Protein AF-G8RZZ6-F1 (afdb_monomer_lite)

Structure (mmCIF, N/CA/C/O backbone):
data_AF-G8RZZ6-F1
#
_entry.id   AF-G8RZZ6-F1
#
loop_
_atom_site.group_PDB
_atom_site.id
_atom_site.type_symbol
_atom_site.label_atom_id
_atom_site.label_alt_id
_atom_site.label_comp_id
_atom_site.label_asym_id
_atom_site.label_entity_id
_atom_site.label_seq_id
_atom_site.pdbx_PDB_ins_code
_atom_site.Cartn_x
_atom_site.Cartn_y
_atom_site.Cartn_z
_atom_site.occupancy
_atom_site.B_iso_or_equiv
_atom_site.auth_seq_id
_atom_site.auth_comp_id
_atom_site.auth_asym_id
_atom_site.auth_atom_id
_atom_site.pdbx_PDB_model_num
ATOM 1 N N . MET A 1 1 ? 20.476 9.434 -26.754 1.00 54.94 1 MET A N 1
ATOM 2 C CA . MET A 1 1 ? 21.144 9.966 -25.538 1.00 54.94 1 MET A CA 1
ATOM 3 C C . MET A 1 1 ? 21.860 8.800 -24.842 1.00 54.94 1 MET A C 1
ATOM 5 O O . MET A 1 1 ? 21.644 7.676 -25.270 1.00 54.94 1 MET A O 1
ATOM 9 N N . ARG A 1 2 ? 22.768 8.988 -23.867 1.00 71.12 2 ARG A N 1
ATOM 10 C CA . ARG A 1 2 ? 23.365 7.831 -23.152 1.00 71.12 2 ARG A CA 1
ATOM 11 C C . ARG A 1 2 ? 22.464 7.442 -21.982 1.00 71.12 2 ARG A C 1
ATOM 13 O O . ARG A 1 2 ? 22.106 8.324 -21.211 1.00 71.12 2 ARG A O 1
ATOM 20 N N . ALA A 1 3 ? 22.149 6.153 -21.851 1.00 84.19 3 ALA A N 1
ATOM 21 C CA . ALA A 1 3 ? 21.475 5.621 -20.673 1.00 84.19 3 ALA A CA 1
ATOM 22 C C . ALA A 1 3 ? 22.283 5.950 -19.410 1.00 84.19 3 ALA A C 1
ATOM 24 O O . ALA A 1 3 ? 23.507 5.773 -19.389 1.00 84.19 3 ALA A O 1
ATOM 25 N N . GLN A 1 4 ? 21.607 6.449 -18.379 1.00 89.81 4 GLN A N 1
ATOM 26 C CA . GLN A 1 4 ? 22.220 6.714 -17.086 1.00 89.81 4 GLN A CA 1
ATOM 27 C C . GLN A 1 4 ? 21.883 5.560 -16.145 1.00 89.81 4 GLN A C 1
ATOM 29 O O . GLN A 1 4 ? 20.716 5.330 -15.843 1.00 89.81 4 GLN A O 1
ATOM 34 N N . SER A 1 5 ? 22.910 4.838 -15.697 1.00 91.75 5 SER A N 1
ATOM 35 C CA . SER A 1 5 ? 22.753 3.816 -14.661 1.00 91.75 5 SER A CA 1
ATOM 36 C C . SER A 1 5 ? 22.675 4.487 -13.288 1.00 91.75 5 SER A C 1
ATOM 38 O O . SER A 1 5 ? 23.480 5.368 -12.964 1.00 91.75 5 SER A O 1
ATOM 40 N N . GLU A 1 6 ? 21.684 4.092 -12.497 1.00 93.94 6 GLU A N 1
ATOM 41 C CA . GLU A 1 6 ? 21.455 4.535 -11.128 1.00 93.94 6 GLU A CA 1
ATOM 42 C C . GLU A 1 6 ? 21.154 3.327 -10.233 1.00 93.94 6 GLU A C 1
ATOM 44 O O . GLU A 1 6 ? 20.473 2.387 -10.633 1.00 93.94 6 GLU A O 1
ATOM 49 N N . VAL A 1 7 ? 21.623 3.372 -8.982 1.00 91.00 7 VAL A N 1
ATOM 50 C CA . VAL A 1 7 ? 21.274 2.375 -7.966 1.00 91.00 7 VAL A CA 1
ATOM 51 C C . VAL A 1 7 ? 20.370 3.013 -6.912 1.00 91.00 7 VAL A C 1
ATOM 53 O O . VAL A 1 7 ? 20.839 3.776 -6.065 1.00 91.00 7 VAL A O 1
ATOM 56 N N . ARG A 1 8 ? 19.077 2.665 -6.910 1.00 89.50 8 ARG A N 1
ATOM 57 C CA . ARG A 1 8 ? 18.092 3.139 -5.916 1.00 89.50 8 ARG A CA 1
ATOM 58 C C . ARG A 1 8 ? 17.715 2.010 -4.964 1.00 89.50 8 ARG A C 1
ATOM 60 O O . ARG A 1 8 ? 17.124 1.016 -5.369 1.00 89.50 8 ARG A O 1
ATOM 67 N N . HIS A 1 9 ? 18.052 2.141 -3.679 1.00 86.62 9 HIS A N 1
ATOM 68 C CA . HIS A 1 9 ? 17.790 1.106 -2.661 1.00 86.62 9 HIS A CA 1
ATOM 69 C C . HIS A 1 9 ? 18.259 -0.303 -3.083 1.00 86.62 9 HIS A C 1
ATOM 71 O O . HIS A 1 9 ? 17.579 -1.301 -2.842 1.00 86.62 9 HIS A O 1
ATOM 77 N N . GLY A 1 10 ? 19.415 -0.377 -3.746 1.00 89.94 10 GLY A N 1
ATOM 78 C CA . GLY A 1 10 ? 20.004 -1.624 -4.234 1.00 89.94 10 GLY A CA 1
ATOM 79 C C . GLY A 1 10 ? 19.445 -2.146 -5.559 1.00 89.94 10 GLY A C 1
ATOM 80 O O . GLY A 1 10 ? 19.978 -3.134 -6.039 1.00 89.94 10 GLY A O 1
ATOM 81 N N . LEU A 1 11 ? 18.428 -1.505 -6.147 1.00 93.62 11 LEU A N 1
ATOM 82 C CA . LEU A 1 11 ? 17.939 -1.811 -7.495 1.00 93.62 11 LEU A CA 1
ATOM 83 C C . LEU A 1 11 ? 18.797 -1.097 -8.532 1.00 93.62 11 LEU A C 1
ATOM 85 O O . LEU A 1 11 ? 18.870 0.133 -8.492 1.00 93.62 11 LEU A O 1
ATOM 89 N N . SER A 1 12 ? 19.413 -1.860 -9.435 1.00 95.25 12 SER A N 1
ATOM 90 C CA . SER A 1 12 ? 20.153 -1.308 -10.572 1.00 95.25 12 SER A CA 1
ATOM 91 C C . SER A 1 12 ? 19.179 -0.958 -11.694 1.00 95.25 12 SER A C 1
ATOM 93 O O . SER A 1 12 ? 18.416 -1.817 -12.147 1.00 95.25 12 SER A O 1
ATOM 95 N N . MET A 1 13 ? 19.146 0.311 -12.086 1.00 96.25 13 MET A N 1
ATOM 96 C CA . MET A 1 13 ? 18.160 0.853 -13.012 1.00 96.25 13 MET A CA 1
ATOM 97 C C . MET A 1 13 ? 18.819 1.723 -14.079 1.00 96.25 13 MET A C 1
ATOM 99 O O . MET A 1 13 ? 19.633 2.590 -13.766 1.00 96.25 13 MET A O 1
ATOM 103 N N . LEU A 1 14 ? 18.396 1.558 -15.331 1.00 96.94 14 LEU A N 1
ATOM 104 C CA . LEU A 1 14 ? 18.711 2.482 -16.418 1.00 96.94 14 LEU A CA 1
ATOM 105 C C . LEU A 1 14 ? 17.585 3.498 -16.590 1.00 96.94 14 LEU A C 1
ATOM 107 O O . LEU A 1 14 ? 16.463 3.125 -16.932 1.00 96.94 14 LEU A O 1
ATOM 111 N N . LEU A 1 15 ? 17.902 4.779 -16.406 1.00 97.25 15 LEU A N 1
ATOM 112 C CA . LEU A 1 15 ? 17.021 5.886 -16.770 1.00 97.25 15 LEU A CA 1
ATOM 113 C C . LEU A 1 15 ? 17.309 6.318 -18.208 1.00 97.25 15 LEU A C 1
ATOM 115 O O . LEU A 1 15 ? 18.458 6.622 -18.561 1.00 97.25 15 LEU A O 1
ATOM 119 N N . VAL A 1 16 ? 16.269 6.321 -19.040 1.00 97.75 16 VAL A N 1
ATOM 120 C CA . VAL A 1 16 ? 16.367 6.598 -20.479 1.00 97.75 16 VAL A CA 1
ATOM 121 C C . VAL A 1 16 ? 15.222 7.481 -20.969 1.00 97.75 16 VAL A C 1
ATOM 123 O O . VAL A 1 16 ? 14.171 7.571 -20.337 1.00 97.75 16 VAL A O 1
ATOM 126 N N . ASP A 1 17 ? 15.439 8.145 -22.105 1.00 97.75 17 ASP A N 1
ATOM 127 C CA . ASP A 1 17 ? 14.371 8.833 -22.832 1.00 97.75 17 ASP A CA 1
ATOM 128 C C . ASP A 1 17 ? 13.512 7.841 -23.642 1.00 97.75 17 ASP A C 1
ATOM 130 O O . ASP A 1 17 ? 13.834 6.655 -23.760 1.00 97.75 17 ASP A O 1
ATOM 134 N N . VAL A 1 18 ? 12.397 8.336 -24.185 1.00 97.69 18 VAL A N 1
ATOM 135 C CA . VAL A 1 18 ? 11.437 7.545 -24.972 1.00 97.69 18 VAL A CA 1
ATOM 136 C C . VAL A 1 18 ? 12.092 6.908 -26.200 1.00 97.69 18 VAL A C 1
ATOM 138 O O . VAL A 1 18 ? 11.906 5.716 -26.434 1.00 97.69 18 VAL A O 1
ATOM 141 N N . ASP A 1 19 ? 12.871 7.676 -26.963 1.00 97.75 19 ASP A N 1
ATOM 142 C CA . ASP A 1 19 ? 13.485 7.194 -28.205 1.00 97.75 19 ASP A CA 1
ATOM 143 C C . ASP A 1 19 ? 14.472 6.057 -27.911 1.00 97.75 19 ASP A C 1
ATOM 145 O O . ASP A 1 19 ? 14.395 4.978 -28.495 1.00 97.75 19 ASP A O 1
ATOM 149 N N . THR A 1 20 ? 15.340 6.247 -26.914 1.00 97.56 20 THR A N 1
ATOM 150 C CA . THR A 1 20 ? 16.293 5.230 -26.457 1.00 97.56 20 THR A CA 1
ATOM 151 C C . THR A 1 20 ? 15.563 3.987 -25.946 1.00 97.56 20 THR A C 1
ATOM 153 O O . THR A 1 20 ? 15.996 2.876 -26.249 1.00 97.56 20 THR A O 1
ATOM 156 N N . ALA A 1 21 ? 14.459 4.144 -25.203 1.00 97.69 21 ALA A N 1
ATOM 157 C CA . ALA A 1 21 ? 13.636 3.029 -24.725 1.00 97.69 21 ALA A CA 1
ATOM 158 C C . ALA A 1 21 ? 13.110 2.143 -25.861 1.00 97.69 21 ALA A C 1
ATOM 160 O O . ALA A 1 21 ? 13.097 0.920 -25.719 1.00 97.69 21 ALA A O 1
ATOM 161 N N . ILE A 1 22 ? 12.696 2.760 -26.969 1.00 97.81 22 ILE A N 1
ATOM 162 C CA . ILE A 1 22 ? 12.078 2.086 -28.117 1.00 97.81 22 ILE A CA 1
ATOM 163 C C . ILE A 1 22 ? 13.129 1.479 -29.055 1.00 97.81 22 ILE A C 1
ATOM 165 O O . ILE A 1 22 ? 12.929 0.383 -29.572 1.00 97.81 22 ILE A O 1
ATOM 169 N N . GLU A 1 23 ? 14.233 2.184 -29.303 1.00 97.00 23 GLU A N 1
ATOM 170 C CA . GLU A 1 23 ? 15.226 1.796 -30.316 1.00 97.00 23 GLU A CA 1
ATOM 171 C C . GLU A 1 23 ? 16.269 0.786 -29.813 1.00 97.00 23 GLU A C 1
ATOM 173 O O . GLU A 1 23 ? 16.949 0.144 -30.617 1.00 97.00 23 GLU A O 1
ATOM 178 N N . THR A 1 24 ? 16.430 0.651 -28.495 1.00 97.12 24 THR A N 1
ATOM 179 C CA . THR A 1 24 ? 17.485 -0.183 -27.905 1.00 97.12 24 THR A CA 1
ATOM 180 C C . THR A 1 24 ? 17.048 -1.639 -27.753 1.00 97.12 24 THR A C 1
ATOM 182 O O . THR A 1 24 ? 15.991 -1.933 -27.201 1.00 97.12 24 THR A O 1
ATOM 185 N N . ASP A 1 25 ? 17.916 -2.567 -28.163 1.00 95.56 25 ASP A N 1
ATOM 186 C CA . ASP A 1 25 ? 17.791 -3.982 -27.805 1.00 95.56 25 ASP A CA 1
ATOM 187 C C . ASP A 1 25 ? 18.279 -4.213 -26.365 1.00 95.56 25 ASP A C 1
ATOM 189 O O . ASP A 1 25 ? 19.480 -4.198 -26.069 1.00 95.56 25 ASP A O 1
ATOM 193 N N . TRP A 1 26 ? 17.330 -4.432 -25.457 1.00 95.56 26 TRP A N 1
ATOM 194 C CA . TRP A 1 26 ? 17.595 -4.585 -24.029 1.00 95.56 26 TRP A CA 1
ATOM 195 C C . TRP A 1 26 ? 18.159 -5.959 -23.634 1.00 95.56 26 TRP A C 1
ATOM 197 O O . TRP A 1 26 ? 18.663 -6.105 -22.518 1.00 95.56 26 TRP A O 1
ATOM 207 N N . HIS A 1 27 ? 18.180 -6.951 -24.534 1.00 92.06 27 HIS A N 1
ATOM 208 C CA . HIS A 1 27 ? 18.680 -8.300 -24.227 1.00 92.06 27 HIS A CA 1
ATOM 209 C C . HIS A 1 27 ? 20.161 -8.340 -23.820 1.00 92.06 27 HIS A C 1
ATOM 211 O O . HIS A 1 27 ? 20.593 -9.274 -23.134 1.00 92.06 27 HIS A O 1
ATOM 217 N N . GLY A 1 28 ? 20.949 -7.344 -24.243 1.00 91.81 28 GLY A N 1
ATOM 218 C CA . GLY A 1 28 ? 22.359 -7.191 -23.869 1.00 91.81 28 GLY A CA 1
ATOM 219 C C . GLY A 1 28 ? 22.585 -6.700 -22.434 1.00 91.81 28 GLY A C 1
ATOM 220 O O . GLY A 1 28 ? 23.702 -6.799 -21.932 1.00 91.81 28 GLY A O 1
ATOM 221 N N . TYR A 1 29 ? 21.542 -6.195 -21.771 1.00 93.19 29 TYR A N 1
ATOM 222 C CA . TYR A 1 29 ? 21.599 -5.661 -20.406 1.00 93.19 29 TYR A CA 1
ATOM 223 C C . TYR A 1 29 ? 21.064 -6.646 -19.355 1.00 93.19 29 TYR A C 1
ATOM 225 O O . TYR A 1 29 ? 21.242 -6.429 -18.154 1.00 93.19 29 TYR A O 1
ATOM 233 N N . GLU A 1 30 ? 20.452 -7.754 -19.786 1.00 90.12 30 GLU A N 1
ATOM 234 C CA . GLU A 1 30 ? 19.991 -8.825 -18.900 1.00 90.12 30 GLU A CA 1
ATOM 235 C C . GLU A 1 30 ? 21.143 -9.382 -18.050 1.00 90.12 30 GLU A C 1
ATOM 237 O O . GLU A 1 30 ? 22.185 -9.795 -18.563 1.00 90.12 30 GLU A O 1
ATOM 242 N N . GLY A 1 31 ? 20.945 -9.419 -16.730 1.00 86.88 31 GLY A N 1
ATOM 243 C CA . GLY A 1 31 ? 21.956 -9.861 -15.763 1.00 86.88 31 GLY A CA 1
ATOM 244 C C . GLY A 1 31 ? 22.956 -8.779 -15.338 1.00 86.88 31 GLY A C 1
ATOM 245 O O . GLY A 1 31 ? 23.760 -9.037 -14.440 1.00 86.88 31 GLY A O 1
ATOM 246 N N . HIS A 1 32 ? 22.891 -7.586 -15.935 1.00 90.44 32 HIS A N 1
ATOM 247 C CA . HIS A 1 32 ? 23.650 -6.405 -15.515 1.00 90.44 32 HIS A CA 1
ATOM 248 C C . HIS A 1 32 ? 22.766 -5.373 -14.821 1.00 90.44 32 HIS A C 1
ATOM 250 O O . HIS A 1 32 ? 23.174 -4.799 -13.816 1.00 90.44 32 HIS A O 1
ATOM 256 N N . GLU A 1 33 ? 21.562 -5.172 -15.347 1.00 94.38 33 GLU A N 1
ATOM 257 C CA . GLU A 1 33 ? 20.583 -4.216 -14.844 1.00 94.38 33 GLU A CA 1
ATOM 258 C C . GLU A 1 33 ? 19.295 -4.962 -14.477 1.00 94.38 33 GLU A C 1
ATOM 260 O O . GLU A 1 33 ? 18.958 -5.978 -15.091 1.00 94.38 33 GLU A O 1
ATOM 265 N N . ASP A 1 34 ? 18.574 -4.484 -13.462 1.00 95.31 34 ASP A N 1
ATOM 266 C CA . ASP A 1 34 ? 17.306 -5.092 -13.047 1.00 95.31 34 ASP A CA 1
ATOM 267 C C . ASP A 1 34 ? 16.114 -4.461 -13.779 1.00 95.31 34 ASP A C 1
ATOM 269 O O . ASP A 1 34 ? 15.117 -5.138 -14.043 1.00 95.31 34 ASP A O 1
ATOM 273 N N . LEU A 1 35 ? 16.206 -3.166 -14.102 1.00 97.19 35 LEU A N 1
ATOM 274 C CA . LEU A 1 35 ? 15.095 -2.375 -14.623 1.00 97.19 35 LEU A CA 1
ATOM 275 C C . LEU A 1 35 ? 15.562 -1.325 -15.641 1.00 97.19 35 LEU A C 1
ATOM 277 O O . LEU A 1 35 ? 16.563 -0.646 -15.430 1.00 97.19 35 LEU A O 1
ATOM 281 N N . VAL A 1 36 ? 14.781 -1.114 -16.694 1.00 98.00 36 VAL A N 1
ATOM 282 C CA . VAL A 1 36 ? 14.832 0.095 -17.531 1.00 98.00 36 VAL A CA 1
ATOM 283 C C . VAL A 1 36 ? 13.602 0.930 -17.220 1.00 98.00 36 VAL A C 1
ATOM 285 O O . VAL A 1 36 ? 12.503 0.380 -17.139 1.00 98.00 36 VAL A O 1
ATOM 288 N N . ARG A 1 37 ? 13.770 2.242 -17.054 1.00 98.12 37 ARG A N 1
ATOM 289 C CA . ARG A 1 37 ? 12.679 3.172 -16.764 1.00 98.12 37 ARG A CA 1
ATOM 290 C C . ARG A 1 37 ? 12.741 4.414 -17.647 1.00 98.12 37 ARG A C 1
ATOM 292 O O . ARG A 1 37 ? 13.781 5.059 -17.762 1.00 98.12 37 ARG A O 1
ATOM 299 N N . VAL A 1 38 ? 11.578 4.784 -18.175 1.00 98.00 38 VAL A N 1
ATOM 300 C CA . VAL A 1 38 ? 11.291 6.125 -18.699 1.00 98.00 38 VAL A CA 1
ATOM 301 C C . VAL A 1 38 ? 10.447 6.863 -17.663 1.00 98.00 38 VAL A C 1
ATOM 303 O O . VAL A 1 38 ? 9.372 6.382 -17.295 1.00 98.00 38 VAL A O 1
ATOM 306 N N . GLU A 1 39 ? 10.937 7.996 -17.165 1.00 97.19 39 GLU A N 1
ATOM 307 C CA . GLU A 1 39 ? 10.209 8.859 -16.223 1.00 97.19 39 GLU A CA 1
ATOM 308 C C . GLU A 1 39 ? 9.268 9.804 -16.988 1.00 97.19 39 GLU A C 1
ATOM 310 O O . GLU A 1 39 ? 9.649 10.361 -18.017 1.00 97.19 39 GLU A O 1
ATOM 315 N N . ASP A 1 40 ? 8.031 9.936 -16.501 1.00 96.00 40 ASP A N 1
ATOM 316 C CA . ASP A 1 40 ? 6.964 10.791 -17.038 1.00 96.00 40 ASP A CA 1
ATOM 317 C C . ASP A 1 40 ? 6.829 10.768 -18.580 1.00 96.00 40 ASP A C 1
ATOM 319 O O . ASP A 1 40 ? 6.804 11.826 -19.222 1.00 96.00 40 ASP A O 1
ATOM 323 N N . PRO A 1 41 ? 6.731 9.577 -19.218 1.00 96.25 41 PRO A N 1
ATOM 324 C CA . PRO A 1 41 ? 6.586 9.496 -20.663 1.00 96.25 41 PRO A CA 1
ATOM 325 C C . PRO A 1 41 ? 5.260 10.132 -21.102 1.00 96.25 41 PRO A C 1
ATOM 327 O O . PRO A 1 41 ? 4.217 9.861 -20.490 1.00 96.25 41 PRO A O 1
ATOM 330 N N . PRO A 1 42 ? 5.256 10.916 -22.194 1.00 94.50 42 PRO A N 1
ATOM 331 C CA . PRO A 1 42 ? 4.031 11.510 -22.701 1.00 94.50 42 PRO A CA 1
ATOM 332 C C . PRO A 1 42 ? 3.063 10.414 -23.176 1.00 94.50 42 PRO A C 1
ATOM 334 O O . PRO A 1 42 ? 3.485 9.351 -23.639 1.00 94.50 42 PRO A O 1
ATOM 337 N N . VAL A 1 43 ? 1.755 10.656 -23.046 1.00 91.75 43 VAL A N 1
ATOM 338 C CA . VAL A 1 43 ? 0.709 9.637 -23.278 1.00 91.75 43 VAL A CA 1
ATOM 339 C C . VAL A 1 43 ? 0.762 9.082 -24.703 1.00 91.75 43 VAL A C 1
ATOM 341 O O . VAL A 1 43 ? 0.560 7.887 -24.909 1.00 91.75 43 VAL A O 1
ATOM 344 N N . GLU A 1 44 ? 1.096 9.914 -25.689 1.00 93.19 44 GLU A N 1
ATOM 345 C CA . GLU A 1 44 ? 1.267 9.514 -27.088 1.00 93.19 44 GLU A CA 1
ATOM 346 C C . GLU A 1 44 ? 2.384 8.481 -27.311 1.00 93.19 44 GLU A C 1
ATOM 348 O O . GLU A 1 44 ? 2.344 7.750 -28.297 1.00 93.19 44 GLU A O 1
ATOM 353 N N . ALA A 1 45 ? 3.353 8.372 -26.396 1.00 95.50 45 ALA A N 1
ATOM 354 C CA . ALA A 1 45 ? 4.433 7.392 -26.479 1.00 95.50 45 ALA A CA 1
ATOM 355 C C . ALA A 1 45 ? 4.069 6.039 -25.851 1.00 95.50 45 ALA A C 1
ATOM 357 O O . ALA A 1 45 ? 4.786 5.060 -26.052 1.00 95.50 45 ALA A O 1
ATOM 358 N N . TRP A 1 46 ? 2.978 5.949 -25.084 1.00 94.62 46 TRP A N 1
ATOM 359 C CA . TRP A 1 46 ? 2.671 4.760 -24.284 1.00 94.62 46 TRP A CA 1
ATOM 360 C C . TRP A 1 46 ? 2.462 3.504 -25.129 1.00 94.62 46 TRP A C 1
ATOM 362 O O . TRP A 1 46 ? 2.924 2.431 -24.746 1.00 94.62 46 TRP A O 1
ATOM 372 N N . GLU A 1 47 ? 1.801 3.622 -26.281 1.00 94.31 47 GLU A N 1
ATOM 373 C CA . GLU A 1 47 ? 1.600 2.487 -27.188 1.00 94.31 47 GLU A CA 1
ATOM 374 C C . GLU A 1 47 ? 2.932 1.993 -27.772 1.00 94.31 47 GLU A C 1
ATOM 376 O O . GLU A 1 47 ? 3.187 0.789 -27.782 1.00 94.31 47 GLU A O 1
ATOM 381 N N . ALA A 1 48 ? 3.812 2.910 -28.184 1.00 95.75 48 ALA A N 1
ATOM 382 C CA . ALA A 1 48 ? 5.128 2.566 -28.718 1.00 95.75 48 ALA A CA 1
ATOM 383 C C . ALA A 1 48 ? 6.038 1.936 -27.649 1.00 95.75 48 ALA A C 1
ATOM 385 O O . ALA A 1 48 ? 6.669 0.912 -27.903 1.00 95.75 48 ALA A O 1
ATOM 386 N N . LEU A 1 49 ? 6.041 2.487 -26.430 1.00 96.62 49 LEU A N 1
ATOM 387 C CA . LEU A 1 49 ? 6.762 1.932 -25.279 1.00 96.62 49 LEU A CA 1
ATOM 388 C C . LEU A 1 49 ? 6.267 0.523 -24.932 1.00 96.62 49 LEU A C 1
ATOM 390 O O . LEU A 1 49 ? 7.077 -0.378 -24.722 1.00 96.62 49 LEU A O 1
ATOM 394 N N . ALA A 1 50 ? 4.949 0.307 -24.947 1.00 95.88 50 ALA A N 1
ATOM 395 C CA . ALA A 1 50 ? 4.360 -1.018 -24.770 1.00 95.88 50 ALA A CA 1
ATOM 396 C C . ALA A 1 50 ? 4.728 -1.991 -25.893 1.00 95.88 50 ALA A C 1
ATOM 398 O O . ALA A 1 50 ? 4.977 -3.166 -25.621 1.00 95.88 50 ALA A O 1
ATOM 399 N N . GLY A 1 51 ? 4.813 -1.512 -27.137 1.00 95.50 51 GLY A N 1
ATOM 400 C CA . GLY A 1 51 ? 5.325 -2.281 -28.272 1.00 95.50 51 GLY A CA 1
ATOM 401 C C . GLY A 1 51 ? 6.785 -2.714 -28.100 1.00 95.50 51 GLY A C 1
ATOM 402 O O . GLY A 1 51 ? 7.143 -3.808 -28.529 1.00 95.50 51 GLY A O 1
ATOM 403 N N . ALA A 1 52 ? 7.597 -1.906 -27.414 1.00 96.44 52 ALA A N 1
ATOM 404 C CA . ALA A 1 52 ? 8.979 -2.219 -27.040 1.00 96.44 52 ALA A CA 1
ATOM 405 C C . ALA A 1 52 ? 9.102 -3.056 -25.745 1.00 96.44 52 ALA A C 1
ATOM 407 O O . ALA A 1 52 ? 10.208 -3.359 -25.303 1.00 96.44 52 ALA A O 1
ATOM 408 N N . GLY A 1 53 ? 7.982 -3.440 -25.123 1.00 95.94 53 GLY A N 1
ATOM 409 C CA . GLY A 1 53 ? 7.950 -4.263 -23.910 1.00 95.94 53 GLY A CA 1
ATOM 410 C C . GLY A 1 53 ? 8.010 -3.491 -22.587 1.00 95.94 53 GLY A C 1
ATOM 411 O O . GLY A 1 53 ? 7.898 -4.116 -21.531 1.00 95.94 53 GLY A O 1
ATOM 412 N N . LEU A 1 54 ? 8.133 -2.158 -22.610 1.00 97.44 54 LEU A N 1
ATOM 413 C CA . LEU A 1 54 ? 8.010 -1.332 -21.407 1.00 97.44 54 LEU A CA 1
ATOM 414 C C . LEU A 1 54 ? 6.536 -1.208 -21.003 1.00 97.44 54 LEU A C 1
ATOM 416 O O . LEU A 1 54 ? 5.644 -1.178 -21.842 1.00 97.44 54 LEU A O 1
ATOM 420 N N . LEU A 1 55 ? 6.254 -1.090 -19.709 1.00 97.06 55 LEU A N 1
ATOM 421 C CA . LEU A 1 55 ? 4.893 -1.006 -19.186 1.00 97.06 55 LEU A CA 1
ATOM 422 C C . LEU A 1 55 ? 4.577 0.392 -18.645 1.00 97.06 55 LEU A C 1
ATOM 424 O O . LEU A 1 55 ? 4.936 0.676 -17.497 1.00 97.06 55 LEU A O 1
ATOM 428 N N . PRO A 1 56 ? 3.861 1.246 -19.407 1.00 97.19 56 PRO A N 1
ATOM 429 C CA . PRO A 1 56 ? 3.316 2.495 -18.888 1.00 97.19 56 PRO A CA 1
ATOM 430 C C . PRO A 1 56 ? 2.421 2.246 -17.670 1.00 97.19 56 PRO A C 1
ATOM 432 O O . PRO A 1 56 ? 1.511 1.408 -17.700 1.00 97.19 56 PRO A O 1
ATOM 435 N N . LYS A 1 57 ? 2.676 2.962 -16.579 1.00 97.00 57 LYS A N 1
ATOM 436 C CA . LYS A 1 57 ? 2.044 2.740 -15.278 1.00 97.00 57 LYS A CA 1
ATOM 437 C C . LYS A 1 57 ? 2.123 3.984 -14.389 1.00 97.00 57 LYS A C 1
ATOM 439 O O . LYS A 1 57 ? 3.023 4.800 -14.574 1.00 97.00 57 LYS A O 1
ATOM 444 N N . PRO A 1 58 ? 1.281 4.088 -13.347 1.00 96.88 58 PRO A N 1
ATOM 445 C CA . PRO A 1 58 ? 1.523 5.062 -12.293 1.00 96.88 58 PRO A CA 1
ATOM 446 C C . PRO A 1 58 ? 2.791 4.705 -11.517 1.00 96.88 58 PRO A C 1
ATOM 448 O O . PRO A 1 58 ? 3.042 3.529 -11.230 1.00 96.88 58 PRO A O 1
ATOM 451 N N . GLU A 1 59 ? 3.563 5.701 -11.091 1.00 96.94 59 GLU A N 1
ATOM 452 C CA . GLU A 1 59 ? 4.686 5.465 -10.182 1.00 96.94 59 GLU A CA 1
ATOM 453 C C . GLU A 1 59 ? 4.186 5.074 -8.779 1.00 96.94 59 GLU A C 1
ATOM 455 O O . GLU A 1 59 ? 4.742 4.184 -8.130 1.00 96.94 59 GLU A O 1
ATOM 460 N N . TRP A 1 60 ? 3.078 5.681 -8.345 1.00 97.19 60 TRP A N 1
ATOM 461 C CA . TRP A 1 60 ? 2.522 5.535 -7.001 1.00 97.19 60 TRP A CA 1
ATOM 462 C C . TRP A 1 60 ? 1.069 5.064 -7.024 1.00 97.19 60 TRP A C 1
ATOM 464 O O . TRP A 1 60 ? 0.232 5.604 -7.753 1.00 97.19 60 TRP A O 1
ATOM 474 N N . LEU A 1 61 ? 0.736 4.120 -6.144 1.00 97.12 61 LEU A N 1
ATOM 475 C CA . LEU A 1 61 ? -0.614 3.583 -5.978 1.00 97.12 61 LEU A CA 1
ATOM 476 C C . LEU A 1 61 ? -1.173 3.932 -4.610 1.00 97.12 61 LEU A C 1
ATOM 478 O O . LEU A 1 61 ? -0.551 3.640 -3.594 1.00 97.12 61 LEU A O 1
ATOM 482 N N . THR A 1 62 ? -2.380 4.486 -4.565 1.00 97.06 62 THR A N 1
ATOM 483 C CA . THR A 1 62 ? -3.141 4.650 -3.325 1.00 97.06 62 THR A CA 1
ATOM 484 C C . THR A 1 62 ? -4.199 3.562 -3.224 1.00 97.06 62 THR A C 1
ATOM 486 O O . THR A 1 62 ? -5.030 3.404 -4.114 1.00 97.06 62 THR A O 1
ATOM 489 N N . TRP A 1 63 ? -4.180 2.816 -2.121 1.00 97.69 63 TRP A N 1
ATOM 490 C CA . TRP A 1 63 ? -5.154 1.761 -1.850 1.00 97.69 63 TRP A CA 1
ATOM 491 C C . TRP A 1 63 ? -6.397 2.366 -1.229 1.00 97.69 63 TRP A C 1
ATOM 493 O O . TRP A 1 63 ? -6.289 2.985 -0.166 1.00 97.69 63 TRP A O 1
ATOM 503 N N . VAL A 1 64 ? -7.552 2.181 -1.862 1.00 97.56 64 VAL A N 1
ATOM 504 C CA . VAL A 1 64 ? -8.828 2.764 -1.434 1.00 97.56 64 VAL A CA 1
ATOM 505 C C . VAL A 1 64 ? -9.946 1.732 -1.378 1.00 97.56 64 VAL A C 1
ATOM 507 O O . VAL A 1 64 ? -9.965 0.784 -2.155 1.00 97.56 64 VAL A O 1
ATOM 510 N N . ALA A 1 65 ? -10.895 1.929 -0.475 1.00 97.25 65 ALA A N 1
ATOM 511 C CA . ALA A 1 65 ? -12.142 1.176 -0.435 1.00 97.25 65 ALA A CA 1
ATOM 512 C C . ALA A 1 65 ? -13.298 2.117 -0.098 1.00 97.25 65 ALA A C 1
ATOM 514 O O . ALA A 1 65 ? -13.114 3.095 0.628 1.00 97.25 65 ALA A O 1
ATOM 515 N N . ASP A 1 66 ? -14.496 1.817 -0.586 1.00 97.12 66 ASP A N 1
ATOM 516 C CA . ASP A 1 66 ? -15.696 2.540 -0.168 1.00 97.12 66 ASP A CA 1
ATOM 517 C C . ASP A 1 66 ? -16.128 2.062 1.222 1.00 97.12 66 ASP A C 1
ATOM 519 O O . ASP A 1 66 ? -16.150 0.857 1.486 1.00 97.12 66 ASP A O 1
ATOM 523 N N . CYS A 1 67 ? -16.560 2.978 2.088 1.00 96.62 67 CYS A N 1
ATOM 524 C CA . CYS A 1 67 ? -17.019 2.656 3.443 1.00 96.62 67 CYS A CA 1
ATOM 525 C C . CYS A 1 67 ? -18.249 1.732 3.473 1.00 96.62 67 CYS A C 1
ATOM 527 O O . CYS A 1 67 ? -18.495 1.091 4.498 1.00 96.62 67 CYS A O 1
ATOM 529 N N . GLN A 1 68 ? -19.016 1.679 2.374 1.00 97.25 68 GLN A N 1
ATOM 530 C CA . GLN A 1 68 ? -20.350 1.063 2.280 1.00 97.25 68 GLN A CA 1
ATOM 531 C C . GLN A 1 68 ? -21.355 1.646 3.289 1.00 97.25 68 GLN A C 1
ATOM 533 O O . GLN A 1 68 ? -20.999 2.474 4.132 1.00 97.25 68 GLN A O 1
ATOM 538 N N . SER A 1 69 ? -22.623 1.231 3.215 1.00 96.56 69 SER A N 1
ATOM 539 C CA . SER A 1 69 ? -23.647 1.696 4.161 1.00 96.56 69 SER A CA 1
ATOM 540 C C . SER A 1 69 ? -23.614 0.933 5.492 1.00 96.56 69 SER A C 1
ATOM 542 O O . SER A 1 69 ? -24.016 1.463 6.527 1.00 96.56 69 SER A O 1
ATOM 544 N N . SER A 1 70 ? -23.066 -0.287 5.499 1.00 97.69 70 SER A N 1
ATOM 545 C CA . SER A 1 70 ? -22.959 -1.138 6.686 1.00 97.69 70 SER A CA 1
ATOM 546 C C . SER A 1 70 ? -21.662 -1.952 6.715 1.00 97.69 70 SER A C 1
ATOM 548 O O . SER A 1 70 ? -20.945 -2.072 5.720 1.00 97.6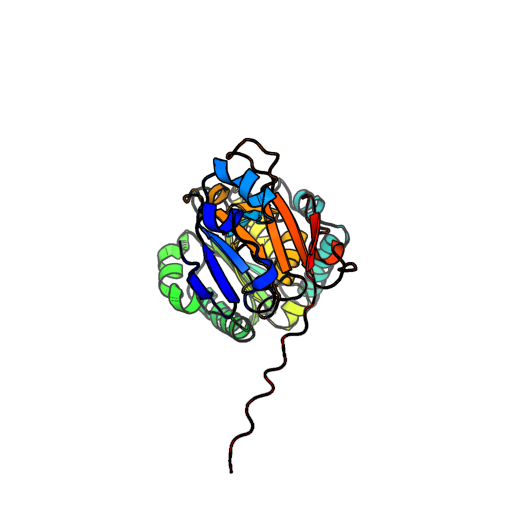9 70 SER A O 1
ATOM 550 N N . GLU A 1 71 ? -21.330 -2.507 7.885 1.00 96.81 71 GLU A N 1
ATOM 551 C CA . GLU A 1 71 ? -20.200 -3.436 7.999 1.00 96.81 71 GLU A CA 1
ATOM 552 C C . GLU A 1 71 ? -20.443 -4.724 7.200 1.00 96.81 71 GLU A C 1
ATOM 554 O O . GLU A 1 71 ? -19.523 -5.206 6.543 1.00 96.81 71 GLU A O 1
ATOM 559 N N . ASP A 1 72 ? -21.673 -5.241 7.192 1.00 97.81 72 ASP A N 1
ATOM 560 C CA . ASP A 1 72 ? -22.022 -6.456 6.451 1.00 97.81 72 ASP A CA 1
ATOM 561 C C . ASP A 1 72 ? -21.851 -6.275 4.938 1.00 97.81 72 ASP A C 1
ATOM 563 O O . ASP A 1 72 ? -21.308 -7.160 4.276 1.00 97.81 72 ASP A O 1
ATOM 567 N N . GLU A 1 73 ? -22.230 -5.117 4.387 1.00 97.88 73 GLU A N 1
ATOM 568 C CA . GLU A 1 73 ? -21.971 -4.781 2.980 1.00 97.88 73 GLU A CA 1
ATOM 569 C C . GLU A 1 73 ? -20.473 -4.697 2.680 1.00 97.88 73 GLU A C 1
ATOM 571 O O . GLU A 1 73 ? -20.004 -5.244 1.679 1.00 97.88 73 GLU A O 1
ATOM 576 N N . PHE A 1 74 ? -19.702 -4.063 3.569 1.00 97.12 74 PHE A N 1
ATOM 577 C CA . PHE A 1 74 ? -18.250 -3.968 3.427 1.00 97.12 74 PHE A CA 1
ATOM 578 C C . PHE A 1 74 ? -17.589 -5.353 3.431 1.00 97.12 74 PHE A C 1
ATOM 580 O O . PHE A 1 74 ? -16.823 -5.694 2.530 1.00 97.12 74 PHE A O 1
ATOM 587 N N . LEU A 1 75 ? -17.937 -6.199 4.403 1.00 96.50 75 LEU A N 1
ATOM 588 C CA . LEU A 1 75 ? -17.448 -7.575 4.485 1.00 96.50 75 LEU A CA 1
ATOM 589 C C . LEU A 1 75 ? -17.944 -8.426 3.307 1.00 96.50 75 LEU A C 1
ATOM 591 O O . LEU A 1 75 ? -17.224 -9.317 2.845 1.00 96.50 75 LEU A O 1
ATOM 595 N N . GLY A 1 76 ? -19.147 -8.157 2.798 1.00 95.94 76 GLY A N 1
ATOM 596 C CA . GLY A 1 76 ? -19.758 -8.835 1.654 1.00 95.94 76 GLY A CA 1
ATOM 597 C C . GLY A 1 76 ? -18.880 -8.827 0.401 1.00 95.94 76 GLY A C 1
ATOM 598 O O . GLY A 1 76 ? -18.830 -9.840 -0.299 1.00 95.94 76 GLY A O 1
ATOM 599 N N . ARG A 1 77 ? -18.108 -7.751 0.190 1.00 93.19 77 ARG A N 1
ATOM 600 C CA . ARG A 1 77 ? -17.144 -7.600 -0.918 1.00 93.19 77 ARG A CA 1
ATOM 601 C C . ARG A 1 77 ? -15.887 -8.463 -0.778 1.00 93.19 77 ARG A C 1
ATOM 603 O O . ARG A 1 77 ? -15.189 -8.689 -1.761 1.00 93.19 77 ARG A O 1
ATOM 610 N N . MET A 1 78 ? -15.571 -8.947 0.422 1.00 93.75 78 MET A N 1
ATOM 611 C CA . MET A 1 78 ? -14.360 -9.736 0.660 1.00 93.75 78 MET A CA 1
ATOM 612 C C . MET A 1 78 ? -14.559 -11.221 0.333 1.00 93.75 78 MET A C 1
ATOM 614 O O . MET A 1 78 ? -15.661 -11.753 0.493 1.00 93.75 78 MET A O 1
ATOM 618 N N . PRO A 1 79 ? -13.492 -11.969 0.003 1.00 90.81 79 PRO A N 1
ATOM 619 C CA . PRO A 1 79 ? -13.562 -13.423 -0.071 1.00 90.81 79 PRO A CA 1
ATOM 620 C C . PRO A 1 79 ? -14.048 -14.044 1.249 1.00 90.81 79 PRO A C 1
ATOM 622 O O . PRO A 1 79 ? -13.646 -13.630 2.340 1.00 90.81 79 PRO A O 1
ATOM 625 N N . ARG A 1 80 ? -14.857 -15.112 1.172 1.00 93.81 80 ARG A N 1
ATOM 626 C CA . ARG A 1 80 ? -15.420 -15.809 2.352 1.00 93.81 80 ARG A CA 1
ATOM 627 C C . ARG A 1 80 ? -14.364 -16.163 3.404 1.00 93.81 80 ARG A C 1
ATOM 629 O O . ARG A 1 80 ? -14.627 -16.032 4.598 1.00 93.81 80 ARG A O 1
ATOM 636 N N . LYS A 1 81 ? -13.182 -16.608 2.967 1.00 91.94 81 LYS A N 1
ATOM 637 C CA . LYS A 1 81 ? -12.068 -16.970 3.854 1.00 91.94 81 LYS A CA 1
ATOM 638 C C . LYS A 1 81 ? -11.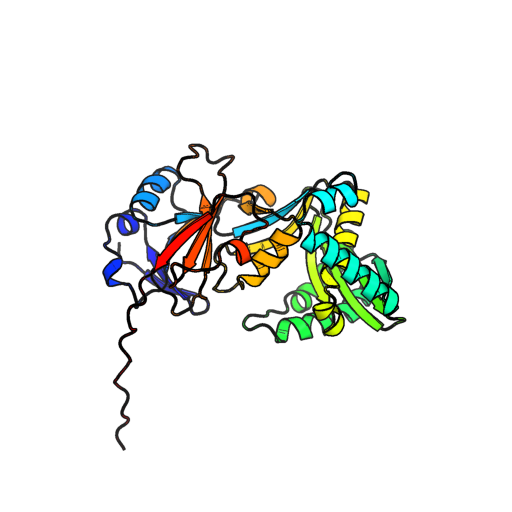571 -15.775 4.674 1.00 91.94 81 LYS A C 1
ATOM 640 O O . LYS A 1 81 ? -11.284 -15.935 5.856 1.00 91.94 81 LYS A O 1
ATOM 645 N N . GLU A 1 82 ? -11.516 -14.585 4.082 1.00 92.38 82 GLU A N 1
ATOM 646 C CA . GLU A 1 82 ? -11.088 -13.368 4.782 1.00 92.38 82 GLU A CA 1
ATOM 647 C C . GLU A 1 82 ? -12.151 -12.914 5.787 1.00 92.38 82 GLU A C 1
ATOM 649 O O . GLU A 1 82 ? -11.814 -12.656 6.942 1.00 92.38 82 GLU A O 1
ATOM 654 N N . ARG A 1 83 ? -13.445 -12.966 5.425 1.00 94.94 83 ARG A N 1
ATOM 655 C CA . ARG A 1 83 ? -14.546 -12.738 6.384 1.00 94.94 83 ARG A CA 1
ATOM 656 C C . ARG A 1 83 ? -14.453 -13.660 7.602 1.00 94.94 83 ARG A C 1
ATOM 658 O O . ARG A 1 83 ? -14.577 -13.218 8.743 1.00 94.94 83 ARG A O 1
ATOM 665 N N . GLN A 1 84 ? -14.210 -14.951 7.372 1.00 94.50 84 GLN A N 1
ATOM 666 C CA . GLN A 1 84 ? -14.042 -15.931 8.449 1.00 94.50 84 GLN A CA 1
ATOM 667 C C . GLN A 1 84 ? -12.803 -15.640 9.302 1.00 94.50 84 GLN A C 1
ATOM 669 O O . GLN A 1 84 ? -12.880 -15.734 10.527 1.00 94.50 84 GLN A O 1
ATOM 674 N N . SER A 1 85 ? -11.687 -15.257 8.674 1.00 91.94 85 SER A N 1
ATOM 675 C CA . SER A 1 85 ? -10.459 -14.871 9.373 1.00 91.94 85 SER A CA 1
ATOM 676 C C . SER A 1 85 ? -10.680 -13.661 10.280 1.00 91.94 85 SER A C 1
ATOM 678 O O . SER A 1 85 ? -10.204 -13.658 11.411 1.00 91.94 85 SER A O 1
ATOM 680 N N . ILE A 1 86 ? -11.418 -12.654 9.816 1.00 94.06 86 ILE A N 1
ATOM 681 C CA . ILE A 1 86 ? -11.788 -11.466 10.596 1.00 94.06 86 ILE A CA 1
ATOM 682 C C . ILE A 1 86 ? -12.664 -11.852 11.789 1.00 94.06 86 ILE A C 1
ATOM 684 O O . ILE A 1 86 ? -12.384 -11.460 12.922 1.00 94.06 86 ILE A O 1
ATOM 688 N N . ALA A 1 87 ? -13.707 -12.652 11.557 1.00 95.25 87 ALA A N 1
ATOM 689 C CA . ALA A 1 87 ? -14.595 -13.101 12.624 1.00 95.25 87 ALA A CA 1
ATOM 690 C C . ALA A 1 87 ? -13.837 -13.920 13.684 1.00 95.25 87 ALA A C 1
ATOM 692 O O . ALA A 1 87 ? -14.066 -13.756 14.882 1.00 95.25 87 ALA A O 1
ATOM 693 N N . ALA A 1 88 ? -12.905 -14.777 13.257 1.00 93.81 88 ALA A N 1
ATOM 694 C CA . ALA A 1 88 ? -12.037 -15.530 14.156 1.00 93.81 88 ALA A CA 1
ATOM 695 C C . ALA A 1 88 ? -11.088 -14.616 14.946 1.00 93.81 88 ALA A C 1
ATOM 697 O O . ALA A 1 88 ? -10.972 -14.785 16.158 1.00 93.81 88 ALA A O 1
ATOM 698 N N . ALA A 1 89 ? -10.473 -13.625 14.292 1.00 92.88 89 ALA A N 1
ATOM 699 C CA . ALA A 1 89 ? -9.607 -12.637 14.935 1.00 92.88 89 ALA A CA 1
ATOM 700 C C . ALA A 1 89 ? -10.344 -11.867 16.040 1.00 92.88 89 ALA A C 1
ATOM 702 O O . ALA A 1 89 ? -9.845 -11.770 17.157 1.00 92.88 89 ALA A O 1
ATOM 703 N N . ARG A 1 90 ? -11.569 -11.394 15.766 1.00 95.06 90 ARG A N 1
ATOM 704 C CA . ARG A 1 90 ? -12.411 -10.697 16.754 1.00 95.06 90 ARG A CA 1
ATOM 705 C C . ARG A 1 90 ? -12.799 -11.589 17.930 1.00 95.06 90 ARG A C 1
ATOM 707 O O . ARG A 1 90 ? -12.670 -11.165 19.073 1.00 95.06 90 ARG A O 1
ATOM 714 N N . ARG A 1 91 ? -13.237 -12.828 17.670 1.00 95.50 91 ARG A N 1
ATOM 715 C CA . ARG A 1 91 ? -13.565 -13.785 18.742 1.00 95.50 91 ARG A CA 1
ATOM 716 C C . ARG A 1 91 ? -12.359 -14.083 19.624 1.00 95.50 91 ARG A C 1
ATOM 718 O O . ARG A 1 91 ? -12.505 -14.129 20.838 1.00 95.50 91 ARG A O 1
ATOM 725 N N . ARG A 1 92 ? -11.183 -14.269 19.019 1.00 93.94 92 ARG A N 1
ATOM 726 C CA . ARG A 1 92 ? -9.941 -14.511 19.756 1.00 93.94 92 ARG A CA 1
ATOM 727 C C . ARG A 1 92 ? -9.541 -13.300 20.591 1.00 93.94 92 ARG A C 1
ATOM 729 O O . ARG A 1 92 ? -9.307 -13.459 21.776 1.00 93.94 92 ARG A O 1
ATOM 736 N N . ALA A 1 93 ? -9.553 -12.103 20.005 1.00 94.19 93 ALA A N 1
ATOM 737 C CA . ALA A 1 93 ? -9.293 -10.865 20.733 1.00 94.19 93 ALA A CA 1
ATOM 738 C C . ALA A 1 93 ? -10.226 -10.728 21.951 1.00 94.19 93 ALA A C 1
ATOM 740 O O . ALA A 1 93 ? -9.754 -10.493 23.058 1.00 94.19 93 ALA A O 1
ATOM 741 N N . ALA A 1 94 ? -11.528 -10.972 21.773 1.00 95.19 94 ALA A N 1
ATOM 742 C CA . ALA A 1 94 ? -12.494 -10.940 22.869 1.00 95.19 94 ALA A CA 1
ATOM 743 C C . ALA A 1 94 ? -12.214 -12.005 23.949 1.00 95.19 94 ALA A C 1
ATOM 745 O O . ALA A 1 94 ? -12.279 -11.692 25.136 1.00 95.19 94 ALA A O 1
ATOM 746 N N . ALA A 1 95 ? -11.880 -13.239 23.554 1.00 96.00 95 ALA A N 1
ATOM 747 C CA . ALA A 1 95 ? -11.517 -14.315 24.482 1.00 96.00 95 ALA A CA 1
ATOM 748 C C . ALA A 1 95 ? -10.237 -13.998 25.277 1.00 96.00 95 ALA A C 1
ATOM 750 O O . ALA A 1 95 ? -10.153 -14.327 26.456 1.00 96.00 95 ALA A O 1
ATOM 751 N N . ASP A 1 96 ? -9.293 -13.291 24.656 1.00 95.69 96 ASP A N 1
ATOM 752 C CA . ASP A 1 96 ? -8.045 -12.829 25.271 1.00 95.69 96 ASP A CA 1
ATOM 753 C C . ASP A 1 96 ? -8.237 -11.540 26.103 1.00 95.69 96 ASP A C 1
ATOM 755 O O . ASP A 1 96 ? -7.261 -10.926 26.539 1.00 95.69 96 ASP A O 1
ATOM 759 N N . GLY A 1 97 ? -9.484 -11.089 26.301 1.00 97.12 97 GLY A N 1
ATOM 760 C CA . GLY A 1 97 ? -9.817 -9.884 27.062 1.00 97.12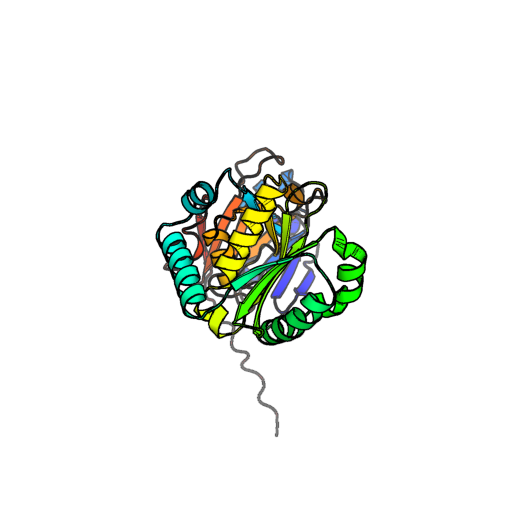 97 GLY A CA 1
ATOM 761 C C . GLY A 1 97 ? -9.435 -8.571 26.371 1.00 97.12 97 GLY A C 1
ATOM 762 O O . GLY A 1 97 ? -9.435 -7.522 27.019 1.00 97.12 97 GLY A O 1
ATOM 763 N N . VAL A 1 98 ? -9.115 -8.607 25.074 1.00 98.06 98 VAL A N 1
ATOM 764 C CA . VAL A 1 98 ? -8.752 -7.425 24.290 1.00 98.06 98 VAL A CA 1
ATOM 765 C C . VAL A 1 98 ? -10.002 -6.612 23.961 1.00 98.06 98 VAL A C 1
ATOM 767 O O . VAL A 1 98 ? -10.967 -7.118 23.386 1.00 98.06 98 VAL A O 1
ATOM 770 N N . ARG A 1 99 ? -9.966 -5.320 24.288 1.00 97.75 99 ARG A N 1
ATOM 771 C CA . ARG A 1 99 ? -11.025 -4.347 24.006 1.00 97.75 99 ARG A CA 1
ATOM 772 C C . ARG A 1 99 ? -10.524 -3.294 23.034 1.00 97.75 99 ARG A C 1
ATOM 774 O O . ARG A 1 99 ? -9.463 -2.713 23.254 1.00 97.75 99 ARG A O 1
ATOM 781 N N . LEU A 1 100 ? -11.309 -3.030 21.994 1.00 97.94 100 LEU A N 1
ATOM 782 C CA . LEU A 1 100 ? -11.054 -1.916 21.086 1.00 97.94 100 LEU A CA 1
ATOM 783 C C . LEU A 1 100 ? -11.645 -0.629 21.672 1.00 97.94 100 LEU A C 1
ATOM 785 O O . LEU A 1 100 ? -12.737 -0.661 22.240 1.00 97.94 100 LEU A O 1
ATOM 789 N N . ARG A 1 101 ? -10.927 0.488 21.556 1.00 98.12 101 ARG A N 1
ATOM 790 C CA . ARG A 1 101 ? -11.378 1.813 21.993 1.00 98.12 101 ARG A CA 1
ATOM 791 C C . ARG A 1 101 ? -11.106 2.836 20.900 1.00 98.12 101 ARG A C 1
ATOM 793 O O . ARG A 1 101 ? -9.998 2.883 20.363 1.00 98.12 101 ARG A O 1
ATOM 800 N N . LEU A 1 102 ? -12.112 3.651 20.616 1.00 98.56 102 LEU A N 1
ATOM 801 C CA . LEU A 1 102 ? -11.987 4.859 19.814 1.00 98.56 102 LEU A CA 1
ATOM 802 C C . LEU A 1 102 ? -11.580 6.020 20.727 1.00 98.56 102 LEU A C 1
ATOM 804 O O . LEU A 1 102 ? -12.055 6.098 21.861 1.00 98.56 102 LEU A O 1
ATOM 808 N N . GLY A 1 103 ? -10.731 6.911 20.234 1.00 98.25 103 GLY A N 1
ATOM 809 C CA . GLY A 1 103 ? -10.385 8.146 20.925 1.00 98.25 103 GLY A CA 1
ATOM 810 C C . GLY A 1 103 ? -9.799 9.182 19.978 1.00 98.25 103 GLY A C 1
ATOM 811 O O . GLY A 1 103 ? -9.600 8.914 18.789 1.00 98.25 103 GLY A O 1
ATOM 812 N N . ASP A 1 104 ? -9.506 10.347 20.533 1.00 98.38 104 ASP A N 1
ATOM 813 C CA . ASP A 1 104 ? -8.759 11.391 19.845 1.00 98.38 104 ASP A CA 1
ATOM 814 C C . ASP A 1 104 ? -7.257 11.092 19.909 1.00 98.38 104 ASP A C 1
ATOM 816 O O . ASP A 1 104 ? -6.790 10.310 20.744 1.00 98.38 104 ASP A O 1
ATOM 820 N N . LEU A 1 105 ? -6.492 11.685 18.995 1.00 98.50 105 LEU A N 1
ATOM 821 C CA . LEU A 1 105 ? -5.041 11.591 19.051 1.00 98.50 105 LEU A CA 1
ATOM 822 C C . LEU A 1 105 ? -4.509 12.524 20.145 1.00 98.50 105 LEU A C 1
ATOM 824 O O . LEU A 1 105 ? -4.682 13.735 20.070 1.00 98.50 105 LEU A O 1
ATOM 828 N N . ASP A 1 106 ? -3.821 11.968 21.137 1.00 98.44 106 ASP A N 1
ATOM 829 C CA . ASP A 1 106 ? -3.169 12.738 22.193 1.00 98.44 106 ASP A CA 1
ATOM 830 C C . ASP A 1 106 ? -1.774 12.183 22.530 1.00 98.44 106 ASP A C 1
ATOM 832 O O . ASP A 1 106 ? -1.302 11.189 21.963 1.00 98.44 106 ASP A O 1
ATOM 836 N N . SER A 1 107 ? -1.079 12.851 23.454 1.00 98.19 107 SER A N 1
ATOM 837 C CA . SER A 1 107 ? 0.245 12.418 23.905 1.00 98.19 107 SER A CA 1
ATOM 838 C C . SER A 1 107 ? 0.207 11.054 24.593 1.00 98.19 107 SER A C 1
ATOM 840 O O . SER A 1 107 ? 1.125 10.265 24.389 1.00 98.19 107 SER A O 1
ATOM 842 N N . THR A 1 108 ? -0.858 10.752 25.339 1.00 98.12 108 THR A N 1
ATOM 843 C CA . THR A 1 108 ? -1.016 9.489 26.076 1.00 98.12 108 THR A CA 1
ATOM 844 C C . THR A 1 108 ? -1.090 8.302 25.119 1.00 98.12 108 THR A C 1
ATOM 846 O O . THR A 1 108 ? -0.410 7.293 25.314 1.00 98.12 108 THR A O 1
ATOM 849 N N . TYR A 1 109 ? -1.875 8.420 24.047 1.00 98.44 109 TYR A N 1
ATOM 850 C CA . TYR A 1 109 ? -1.935 7.419 22.993 1.00 98.44 109 TYR A CA 1
ATOM 851 C C . TYR A 1 109 ? -0.574 7.259 22.312 1.00 98.44 109 TYR A C 1
ATOM 853 O O . TYR A 1 109 ? -0.125 6.130 22.117 1.00 98.44 109 TYR A O 1
ATOM 861 N N . LEU A 1 110 ? 0.097 8.360 21.956 1.00 98.44 110 LEU A N 1
ATOM 862 C CA . LEU A 1 110 ? 1.401 8.296 21.286 1.00 98.44 110 LEU A CA 1
ATOM 863 C C . LEU A 1 110 ? 2.478 7.657 22.168 1.00 98.44 110 LEU A C 1
ATOM 865 O O . LEU A 1 110 ? 3.282 6.882 21.652 1.00 98.44 110 LEU A O 1
ATOM 869 N N . ASP A 1 111 ? 2.463 7.914 23.475 1.00 98.19 111 ASP A N 1
ATOM 870 C CA . ASP A 1 111 ? 3.380 7.297 24.441 1.00 98.19 111 ASP A CA 1
ATOM 871 C C . ASP A 1 111 ? 3.190 5.779 24.535 1.00 98.19 111 ASP A C 1
ATOM 873 O O . ASP A 1 111 ? 4.168 5.044 24.666 1.00 98.19 111 ASP A O 1
ATOM 877 N N . ALA A 1 112 ? 1.955 5.289 24.396 1.00 98.19 112 ALA A N 1
ATOM 878 C CA . ALA A 1 112 ? 1.676 3.856 24.320 1.00 98.19 112 ALA A CA 1
ATOM 879 C C . ALA A 1 112 ? 1.998 3.257 22.935 1.00 98.19 112 ALA A C 1
ATOM 881 O O . ALA A 1 112 ? 2.494 2.133 22.829 1.00 98.19 112 ALA A O 1
ATOM 882 N N . PHE A 1 113 ? 1.719 3.996 21.858 1.00 98.44 113 PHE A N 1
ATOM 883 C CA . PHE A 1 113 ? 1.816 3.516 20.480 1.00 98.44 113 PHE A CA 1
ATOM 884 C C . PHE A 1 113 ? 3.252 3.463 19.949 1.00 98.44 113 PHE A C 1
ATOM 886 O O . PHE A 1 113 ? 3.623 2.485 19.294 1.00 98.44 113 PHE A O 1
ATOM 893 N N . LEU A 1 114 ? 4.056 4.501 20.200 1.00 97.88 114 LEU A N 1
ATOM 894 C CA . LEU A 1 114 ? 5.387 4.659 19.607 1.00 97.88 114 LEU A CA 1
ATOM 895 C C . LEU A 1 114 ? 6.350 3.517 19.952 1.00 97.88 114 LEU A C 1
ATOM 897 O O . LEU A 1 114 ? 6.908 2.959 19.006 1.00 97.88 114 LEU A O 1
ATOM 901 N N . PRO A 1 115 ? 6.491 3.071 21.220 1.00 97.44 115 PRO A N 1
ATOM 902 C CA . PRO A 1 115 ? 7.396 1.966 21.544 1.00 97.44 115 PRO A CA 1
ATOM 903 C C . PRO A 1 115 ? 7.051 0.683 20.778 1.00 97.44 115 PRO A C 1
ATOM 905 O O . PRO A 1 115 ? 7.928 -0.023 20.275 1.00 97.44 115 PRO A O 1
ATOM 908 N N . LEU A 1 116 ? 5.754 0.394 20.637 1.00 97.50 116 LEU A N 1
ATOM 909 C CA . LEU A 1 116 ? 5.287 -0.758 19.875 1.00 97.50 116 LEU A CA 1
ATOM 910 C C . LEU A 1 116 ? 5.564 -0.588 18.373 1.00 97.50 116 LEU A C 1
ATOM 912 O O . LEU A 1 116 ? 6.039 -1.521 17.722 1.00 97.50 116 LEU A O 1
ATOM 916 N N . TYR A 1 117 ? 5.270 0.587 17.815 1.00 97.06 117 TYR A N 1
ATOM 917 C CA . TYR A 1 117 ? 5.486 0.898 16.403 1.00 97.06 117 TYR A CA 1
ATOM 918 C C . TYR A 1 117 ? 6.966 0.840 16.006 1.00 97.06 117 TYR A C 1
ATOM 920 O O . TYR A 1 117 ? 7.305 0.227 14.989 1.00 97.06 117 TYR A O 1
ATOM 928 N N . GLU A 1 118 ? 7.847 1.416 16.821 1.00 96.06 118 GLU A N 1
ATOM 929 C CA . GLU A 1 118 ? 9.300 1.390 16.641 1.00 96.06 118 GLU A CA 1
ATOM 930 C C . GLU A 1 118 ? 9.823 -0.046 16.659 1.00 96.06 118 GLU A C 1
ATOM 932 O O . GLU A 1 118 ? 10.512 -0.457 15.724 1.00 96.06 118 GLU A O 1
ATOM 937 N N . ALA A 1 119 ? 9.401 -0.853 17.641 1.00 95.50 119 ALA A N 1
ATOM 938 C CA . ALA A 1 119 ? 9.782 -2.261 17.723 1.00 95.50 119 ALA A CA 1
ATOM 939 C C . ALA A 1 119 ? 9.355 -3.054 16.475 1.00 95.50 119 ALA A C 1
ATOM 941 O O . ALA A 1 119 ? 10.131 -3.849 15.950 1.00 95.50 119 ALA A O 1
ATOM 942 N N . ARG A 1 120 ? 8.137 -2.832 15.958 1.00 94.31 120 ARG A N 1
ATOM 943 C CA . ARG A 1 120 ? 7.669 -3.486 14.718 1.00 94.31 120 ARG A CA 1
ATOM 944 C C . ARG A 1 120 ? 8.404 -2.987 13.474 1.00 94.31 120 ARG A C 1
ATOM 946 O O . ARG A 1 120 ? 8.548 -3.735 12.509 1.00 94.31 120 ARG A O 1
ATOM 953 N N . THR A 1 121 ? 8.814 -1.725 13.461 1.00 92.81 121 THR A N 1
ATOM 954 C CA . THR A 1 121 ? 9.500 -1.113 12.319 1.00 92.81 121 THR A CA 1
ATOM 955 C C . THR A 1 121 ? 10.956 -1.558 12.248 1.00 92.81 121 THR A C 1
ATOM 957 O O . THR A 1 121 ? 11.418 -1.881 11.159 1.00 92.81 121 THR A O 1
ATOM 960 N N . ALA A 1 122 ? 11.637 -1.688 13.388 1.00 93.62 122 ALA A N 1
ATOM 961 C CA . ALA A 1 122 ? 13.011 -2.184 13.473 1.00 93.62 122 ALA A CA 1
ATOM 962 C C . ALA A 1 122 ? 13.182 -3.628 12.957 1.00 93.62 122 ALA A C 1
ATOM 964 O O . ALA A 1 122 ? 14.266 -4.003 12.521 1.00 93.62 122 ALA A O 1
ATOM 965 N N . GLU A 1 123 ? 12.117 -4.438 12.958 1.00 91.50 123 GLU A N 1
ATOM 966 C CA . GLU A 1 123 ? 12.124 -5.793 12.381 1.00 91.50 123 GLU A CA 1
ATOM 967 C C . GLU A 1 123 ? 12.127 -5.803 10.838 1.00 91.50 123 GLU A C 1
ATOM 969 O O . GLU A 1 123 ? 12.341 -6.852 10.228 1.00 91.50 123 GLU A O 1
ATOM 974 N N . LYS A 1 124 ? 11.856 -4.667 10.182 1.00 87.19 124 LYS A N 1
ATOM 975 C CA . LYS A 1 124 ? 11.773 -4.576 8.718 1.00 87.19 124 LYS A CA 1
ATOM 976 C C . LYS A 1 124 ? 13.129 -4.199 8.128 1.00 87.19 124 LYS A C 1
ATOM 978 O O . LYS A 1 124 ? 13.747 -3.234 8.564 1.00 87.19 124 LYS A O 1
ATOM 983 N N . ARG A 1 125 ? 13.526 -4.872 7.041 1.00 84.00 125 ARG A N 1
ATOM 984 C CA . ARG A 1 125 ? 14.786 -4.612 6.309 1.00 84.00 125 ARG A CA 1
ATOM 985 C C . ARG A 1 125 ? 14.983 -3.137 5.926 1.00 84.00 125 ARG A C 1
ATOM 987 O O . ARG A 1 125 ? 16.103 -2.643 5.957 1.00 84.00 125 ARG A O 1
ATOM 994 N N . HIS A 1 126 ? 13.893 -2.459 5.574 1.00 81.38 126 HIS A N 1
ATOM 995 C CA . HIS A 1 126 ? 13.864 -1.042 5.194 1.00 81.38 126 HIS A CA 1
ATOM 996 C C . HIS A 1 126 ? 12.911 -0.238 6.093 1.00 81.38 126 HIS A C 1
ATOM 998 O O . HIS A 1 126 ? 12.247 0.693 5.643 1.00 81.38 126 HIS A O 1
ATOM 1004 N N . GLY A 1 127 ? 12.766 -0.648 7.356 1.00 83.81 127 GLY A N 1
ATOM 1005 C CA . GLY A 1 127 ? 11.894 0.031 8.305 1.00 83.81 127 GLY A CA 1
ATOM 1006 C C . GLY A 1 127 ? 12.422 1.411 8.675 1.00 83.81 127 GLY A C 1
ATOM 1007 O O . GLY A 1 127 ? 13.522 1.529 9.202 1.00 83.81 127 GLY A O 1
ATOM 1008 N N . TRP A 1 128 ? 11.611 2.445 8.453 1.00 84.75 128 TRP A N 1
ATOM 1009 C CA . TRP A 1 128 ? 11.887 3.801 8.921 1.00 84.75 128 TRP A CA 1
ATOM 1010 C C . TRP A 1 128 ? 10.790 4.252 9.890 1.00 84.75 128 TRP A C 1
ATOM 1012 O O . TRP A 1 128 ? 9.602 4.245 9.548 1.00 84.75 128 TRP A O 1
ATOM 1022 N N . SER A 1 129 ? 11.179 4.611 11.119 1.00 86.19 129 SER A N 1
ATOM 1023 C CA . SER A 1 129 ? 10.251 5.064 12.162 1.00 86.19 129 SER A CA 1
ATOM 1024 C C . SER A 1 129 ? 9.819 6.521 11.975 1.00 86.19 129 SER A 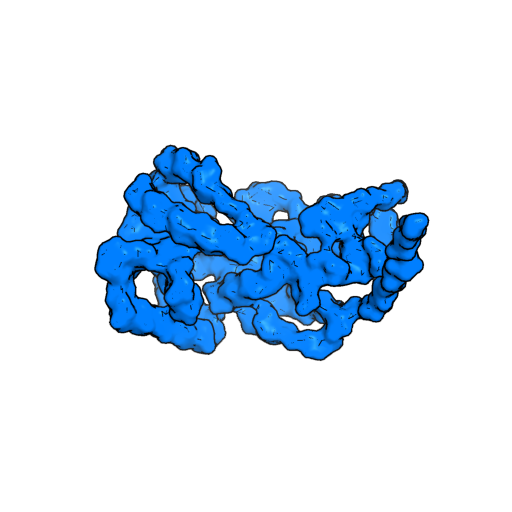C 1
ATOM 1026 O O . SER A 1 129 ? 10.065 7.379 12.815 1.00 86.19 129 SER A O 1
ATOM 1028 N N . VAL A 1 130 ? 9.121 6.794 10.872 1.00 88.88 130 VAL A N 1
ATOM 1029 C CA . VAL A 1 130 ? 8.659 8.146 10.515 1.00 88.88 130 VAL A CA 1
ATOM 1030 C C . VAL A 1 130 ? 7.817 8.785 11.625 1.00 88.88 130 VAL A C 1
ATOM 1032 O O . VAL A 1 130 ? 7.902 9.987 11.833 1.00 88.88 130 VAL A O 1
ATOM 1035 N N . VAL A 1 131 ? 7.010 8.001 12.353 1.00 88.88 131 VAL A N 1
ATOM 1036 C CA . VAL A 1 131 ? 6.098 8.523 13.393 1.00 88.88 131 VAL A CA 1
ATOM 1037 C C . VAL A 1 131 ? 6.858 9.229 14.514 1.00 88.88 131 VAL A C 1
ATOM 1039 O O . VAL A 1 131 ? 6.382 10.243 15.015 1.00 88.88 131 VAL A O 1
ATOM 1042 N N . SER A 1 132 ? 8.031 8.716 14.891 1.00 88.56 132 SER A N 1
ATOM 1043 C CA . SER A 1 132 ? 8.875 9.315 15.928 1.00 88.56 132 SER A CA 1
ATOM 1044 C C . SER A 1 132 ? 9.370 10.694 15.487 1.00 88.56 132 SER A C 1
ATOM 1046 O O . SER A 1 132 ? 9.311 11.645 16.266 1.00 88.56 132 SER A O 1
ATOM 1048 N N . ASP A 1 133 ? 9.749 10.813 14.212 1.00 92.69 133 ASP A N 1
ATOM 1049 C CA . ASP A 1 133 ? 10.257 12.049 13.611 1.00 92.69 133 ASP A CA 1
ATOM 1050 C C . ASP A 1 133 ? 9.158 13.119 13.468 1.00 92.69 133 ASP A C 1
ATOM 1052 O O . ASP A 1 133 ? 9.433 14.307 13.617 1.00 92.69 133 ASP A O 1
ATOM 1056 N N . ILE A 1 134 ? 7.902 12.711 13.236 1.00 95.50 134 ILE A N 1
ATOM 1057 C CA . ILE A 1 134 ? 6.758 13.623 13.032 1.00 95.50 134 ILE A CA 1
ATOM 1058 C C . ILE A 1 134 ? 5.828 13.735 14.249 1.00 95.50 134 ILE A C 1
ATOM 1060 O O . ILE A 1 134 ? 4.692 14.196 14.128 1.00 95.50 134 ILE A O 1
ATOM 1064 N N . ARG A 1 135 ? 6.265 13.289 15.435 1.00 97.12 135 ARG A N 1
ATOM 1065 C CA . ARG A 1 135 ? 5.427 13.283 16.648 1.00 97.12 135 ARG A CA 1
ATOM 1066 C C . ARG A 1 135 ? 4.861 14.670 16.968 1.00 97.12 135 ARG A C 1
ATOM 1068 O O . ARG A 1 135 ? 3.696 14.775 17.342 1.00 97.12 135 ARG A O 1
ATOM 1075 N N . GLY A 1 136 ? 5.693 15.708 16.854 1.00 97.50 136 GLY A N 1
ATOM 1076 C CA . GLY A 1 136 ? 5.293 17.094 17.112 1.00 97.50 136 GLY A CA 1
ATOM 1077 C C . GLY A 1 136 ? 4.175 17.545 16.176 1.00 97.50 136 GLY A C 1
ATOM 1078 O O . GLY A 1 136 ? 3.151 18.027 16.649 1.00 97.50 136 GLY A O 1
ATOM 1079 N N . ASP A 1 137 ? 4.337 17.290 14.878 1.00 97.56 137 ASP A N 1
ATOM 1080 C CA . ASP A 1 137 ? 3.356 17.637 13.845 1.00 97.56 137 ASP A CA 1
ATOM 1081 C C . ASP A 1 137 ? 2.030 16.895 14.056 1.00 97.56 137 ASP A C 1
ATOM 1083 O O . ASP A 1 137 ? 0.960 17.490 13.992 1.00 97.56 137 ASP A O 1
ATOM 1087 N N . LEU A 1 138 ? 2.084 15.603 14.404 1.00 97.44 138 LEU A N 1
ATOM 1088 C CA . LEU A 1 138 ? 0.887 14.815 14.716 1.00 97.44 138 LEU A CA 1
ATOM 1089 C C . LEU A 1 138 ? 0.083 15.394 15.888 1.00 97.44 138 LEU A C 1
ATOM 1091 O O . LEU A 1 138 ? -1.142 15.340 15.867 1.00 97.44 138 LEU A O 1
ATOM 1095 N N . LEU A 1 139 ? 0.761 15.922 16.910 1.00 98.12 139 LEU A N 1
ATOM 1096 C CA . LEU A 1 139 ? 0.105 16.562 18.052 1.00 98.12 139 LEU A CA 1
ATOM 1097 C C . LEU A 1 139 ? -0.388 17.972 17.723 1.00 98.12 139 LEU A C 1
ATOM 1099 O O . LEU A 1 139 ? -1.438 18.371 18.220 1.00 98.12 139 LEU A O 1
ATOM 1103 N N . ALA A 1 140 ? 0.350 18.715 16.896 1.00 97.81 140 ALA A N 1
ATOM 1104 C CA . ALA A 1 140 ? -0.067 20.031 16.421 1.00 97.81 140 ALA A CA 1
ATOM 1105 C C . ALA A 1 140 ? -1.360 19.943 15.595 1.00 97.81 140 ALA A C 1
ATOM 1107 O O . ALA A 1 140 ? -2.264 20.756 15.782 1.00 97.81 140 ALA A O 1
ATOM 1108 N N . ASP A 1 141 ? -1.478 18.898 14.776 1.00 97.62 141 ASP A N 1
ATOM 1109 C CA . ASP A 1 141 ? -2.619 18.652 13.894 1.00 97.62 141 ASP A CA 1
ATOM 1110 C C . ASP A 1 141 ? -3.630 17.655 14.492 1.00 97.62 141 ASP A C 1
ATOM 1112 O O . ASP A 1 141 ? -4.456 17.104 13.770 1.00 97.62 141 ASP A O 1
ATOM 1116 N N . ALA A 1 142 ? -3.588 17.387 15.804 1.00 97.62 142 ALA A N 1
ATOM 1117 C CA . ALA A 1 142 ? -4.337 16.298 16.447 1.00 97.62 142 ALA A CA 1
ATOM 1118 C C . ALA A 1 142 ? -5.850 16.294 16.156 1.00 97.62 142 ALA A C 1
ATOM 1120 O O . ALA A 1 142 ? -6.460 15.227 16.110 1.00 97.62 142 ALA A O 1
ATOM 1121 N N . ALA A 1 143 ? -6.447 17.468 15.921 1.00 97.50 143 ALA A N 1
ATOM 1122 C CA . ALA A 1 143 ? -7.862 17.614 15.575 1.00 97.50 143 ALA A CA 1
ATOM 1123 C C . ALA A 1 143 ? -8.245 16.934 14.245 1.00 97.50 143 ALA A C 1
ATOM 1125 O O . ALA A 1 143 ? -9.393 16.522 14.078 1.00 97.50 143 ALA A O 1
ATOM 1126 N N . ASP A 1 144 ? -7.285 16.761 13.334 1.00 97.69 144 ASP A N 1
ATOM 1127 C CA . ASP A 1 144 ? -7.472 16.068 12.057 1.00 97.69 144 ASP A CA 1
ATOM 1128 C C . ASP A 1 144 ? -7.303 14.547 12.190 1.00 97.69 144 ASP A C 1
ATOM 1130 O O . ASP A 1 144 ? -7.378 13.816 11.199 1.00 97.69 144 ASP A O 1
ATOM 1134 N N . TYR A 1 145 ? -7.066 14.035 13.401 1.00 98.56 145 TYR A N 1
ATOM 1135 C CA . TYR A 1 145 ? -6.818 12.622 13.648 1.00 98.56 145 TYR A CA 1
ATOM 1136 C C . TYR A 1 145 ? -7.794 12.016 14.647 1.00 98.56 145 TYR A C 1
ATOM 1138 O O . TYR A 1 145 ? -8.259 12.638 15.595 1.00 98.56 145 TYR A O 1
ATOM 1146 N N . PHE A 1 146 ? -8.036 10.723 14.469 1.00 98.75 146 PHE A N 1
ATOM 1147 C CA . PHE A 1 146 ? -8.601 9.873 15.507 1.00 98.75 146 PHE A CA 1
ATOM 1148 C C . PHE A 1 146 ? -7.828 8.562 15.575 1.00 98.75 146 PHE A C 1
ATOM 1150 O O . PHE A 1 146 ? -7.163 8.139 14.619 1.00 98.75 146 PHE A O 1
ATOM 1157 N N . VAL A 1 147 ? -7.936 7.878 16.706 1.00 98.81 147 VAL A N 1
ATOM 1158 C CA . VAL A 1 147 ? -7.207 6.640 16.963 1.00 98.81 147 VAL A CA 1
ATOM 1159 C C . VAL A 1 147 ? -8.156 5.496 17.258 1.00 98.81 147 VAL A C 1
ATOM 1161 O O . VAL A 1 147 ? -9.189 5.658 17.905 1.00 98.81 147 VAL A O 1
ATOM 1164 N N . VAL A 1 148 ? -7.772 4.306 16.808 1.00 98.75 148 VAL A N 1
ATOM 1165 C CA . VAL A 1 148 ? -8.360 3.056 17.287 1.00 98.75 148 VAL A CA 1
ATOM 1166 C C . VAL A 1 148 ? -7.269 2.320 18.039 1.00 98.75 148 VAL A C 1
ATOM 1168 O O . VAL A 1 148 ? -6.219 2.025 17.477 1.00 98.75 148 VAL A O 1
ATOM 1171 N N . SER A 1 149 ? -7.512 2.016 19.305 1.00 98.69 149 SER A N 1
ATOM 1172 C CA . SER A 1 149 ? -6.576 1.318 20.186 1.00 98.69 149 SER A CA 1
ATOM 1173 C C . SER A 1 149 ? -7.138 -0.030 20.624 1.00 98.69 149 SER A C 1
ATOM 1175 O O . SER A 1 149 ? -8.350 -0.210 20.698 1.00 98.69 149 SER A O 1
ATOM 1177 N N . ALA A 1 150 ? -6.263 -0.983 20.917 1.00 98.50 150 ALA A N 1
ATOM 1178 C CA . ALA A 1 150 ? -6.581 -2.298 21.449 1.00 98.50 150 ALA A CA 1
ATOM 1179 C C . ALA A 1 150 ? -5.862 -2.486 22.788 1.00 98.50 150 ALA A C 1
ATOM 1181 O O . ALA A 1 150 ? -4.643 -2.333 22.868 1.00 98.50 150 ALA A O 1
ATOM 1182 N N . TRP A 1 151 ? -6.621 -2.853 23.821 1.00 98.31 151 TRP A N 1
ATOM 1183 C CA . TRP A 1 151 ? -6.131 -2.957 25.196 1.00 98.31 151 TRP A CA 1
ATOM 1184 C C . TRP A 1 151 ? -6.483 -4.299 25.825 1.00 98.31 151 TRP A C 1
ATOM 1186 O O . TRP A 1 151 ? -7.642 -4.712 25.761 1.00 98.31 151 TRP A O 1
ATOM 1196 N N . ARG A 1 152 ? -5.520 -4.946 26.484 1.00 97.69 152 ARG A N 1
ATOM 1197 C CA . ARG A 1 152 ? -5.733 -6.110 27.354 1.00 97.69 152 ARG A CA 1
ATOM 1198 C C . ARG A 1 152 ? -5.629 -5.650 28.807 1.00 97.69 152 ARG A C 1
ATOM 1200 O O . ARG A 1 152 ? -4.538 -5.487 29.340 1.00 97.69 152 ARG A O 1
ATOM 1207 N N . GLY A 1 153 ? -6.771 -5.388 29.443 1.00 97.00 153 GLY A N 1
ATOM 1208 C CA . GLY A 1 153 ? -6.773 -4.637 30.703 1.00 97.00 153 GLY A CA 1
ATOM 1209 C C . GLY A 1 153 ? -6.210 -3.231 30.475 1.00 97.00 153 GLY A C 1
ATOM 1210 O O . GLY A 1 153 ? -6.785 -2.478 29.684 1.00 97.00 153 GLY A O 1
ATOM 1211 N N . ASP A 1 154 ? -5.079 -2.932 31.115 1.00 96.81 154 ASP A N 1
ATOM 1212 C CA . ASP A 1 154 ? -4.335 -1.670 30.972 1.00 96.81 154 ASP A CA 1
ATOM 1213 C C . ASP A 1 154 ? -3.118 -1.792 30.034 1.00 96.81 154 ASP A C 1
ATOM 1215 O O . ASP A 1 154 ? -2.411 -0.819 29.792 1.00 96.81 154 ASP A O 1
ATOM 1219 N N . GLU A 1 155 ? -2.867 -2.979 29.474 1.00 97.88 155 GLU A N 1
ATOM 1220 C CA . GLU A 1 155 ? -1.785 -3.212 28.516 1.00 97.88 155 GLU A CA 1
ATOM 1221 C C . GLU A 1 155 ? -2.209 -2.781 27.105 1.00 97.88 155 GLU A C 1
ATOM 1223 O O . GLU A 1 155 ? -3.203 -3.280 26.567 1.00 97.88 155 GLU A O 1
ATOM 1228 N N . PHE A 1 156 ? -1.436 -1.893 26.477 1.00 98.25 156 PHE A N 1
ATOM 1229 C CA . PHE A 1 156 ? -1.613 -1.531 25.071 1.00 98.25 156 PHE A CA 1
ATOM 1230 C C . PHE A 1 156 ? -1.063 -2.636 24.162 1.00 98.25 156 PHE A C 1
ATOM 1232 O O . PHE A 1 156 ? 0.137 -2.899 24.152 1.00 98.25 156 PHE A O 1
ATOM 1239 N N . VAL A 1 157 ? -1.928 -3.267 23.366 1.00 98.31 157 VAL A N 1
ATOM 1240 C CA . VAL A 1 157 ? -1.551 -4.397 22.491 1.00 98.31 157 VAL A CA 1
ATOM 1241 C C . VAL A 1 157 ? -1.606 -4.053 21.001 1.00 98.31 157 VAL A C 1
ATOM 1243 O O . VAL A 1 157 ? -1.238 -4.862 20.148 1.00 98.31 157 VAL A O 1
ATOM 1246 N N . GLY A 1 158 ? -2.056 -2.847 20.656 1.00 98.44 158 GLY A N 1
ATOM 1247 C CA . GLY A 1 158 ? -2.022 -2.353 19.287 1.00 98.44 158 GLY A CA 1
ATOM 1248 C C . GLY A 1 158 ? -2.905 -1.142 19.049 1.00 98.44 158 GLY A C 1
ATOM 1249 O O . GLY A 1 158 ? -3.751 -0.793 19.864 1.00 98.44 158 GLY A O 1
ATOM 1250 N N . GLY A 1 159 ? -2.744 -0.521 17.889 1.00 98.50 159 GLY A N 1
ATOM 1251 C CA . GLY A 1 159 ? -3.600 0.573 17.462 1.00 98.50 159 GLY A CA 1
ATOM 1252 C C . GLY A 1 159 ? -3.317 1.041 16.043 1.00 98.50 159 GLY A C 1
ATOM 1253 O O . GLY A 1 159 ? -2.398 0.553 15.374 1.00 98.50 159 GLY A O 1
ATOM 1254 N N . CYS A 1 160 ? -4.123 1.987 15.577 1.00 98.56 160 CYS A N 1
ATOM 1255 C CA . CYS A 1 160 ? -3.876 2.735 14.357 1.00 98.56 160 CYS A CA 1
ATOM 1256 C C . CYS A 1 160 ? -4.221 4.220 14.511 1.00 98.56 160 CYS A C 1
ATOM 1258 O O . CYS A 1 160 ? -5.185 4.582 15.187 1.00 98.56 160 CYS A O 1
ATOM 1260 N N . ILE A 1 161 ? -3.413 5.058 13.857 1.00 98.62 161 ILE A N 1
ATOM 1261 C CA . ILE A 1 161 ? -3.600 6.507 13.739 1.00 98.62 161 ILE A CA 1
ATOM 1262 C C . ILE A 1 161 ? -4.235 6.782 12.380 1.00 98.62 161 ILE A C 1
ATOM 1264 O O . ILE A 1 161 ? -3.699 6.371 11.341 1.00 98.62 161 ILE A O 1
ATOM 1268 N N . ASN A 1 162 ? -5.364 7.482 12.391 1.00 98.56 162 ASN A N 1
ATOM 1269 C CA . ASN A 1 162 ? -6.205 7.690 11.222 1.00 98.56 162 ASN A CA 1
ATOM 1270 C C . ASN A 1 162 ? -6.353 9.190 10.976 1.00 98.56 162 ASN A C 1
ATOM 1272 O O . ASN A 1 162 ? -6.813 9.908 11.856 1.00 98.56 162 ASN A O 1
ATOM 1276 N N . LEU A 1 163 ? -5.950 9.646 9.793 1.00 98.06 163 LEU A N 1
ATOM 1277 C CA . LEU A 1 163 ? -6.160 11.011 9.323 1.00 98.06 163 LEU A CA 1
ATOM 1278 C C . LEU A 1 163 ? -7.579 11.126 8.762 1.00 98.06 163 LEU A C 1
ATOM 1280 O O . LEU A 1 163 ? -7.963 10.359 7.875 1.00 98.06 163 LEU A O 1
ATOM 1284 N N . ALA A 1 164 ? -8.327 12.095 9.260 1.00 97.31 164 ALA A N 1
ATOM 1285 C CA . ALA A 1 164 ? -9.695 12.417 8.899 1.00 97.31 164 ALA A CA 1
ATOM 1286 C C . ALA A 1 164 ? -9.737 13.864 8.368 1.00 97.31 164 ALA A C 1
ATOM 1288 O O . ALA A 1 164 ? -10.158 14.770 9.083 1.00 97.31 164 ALA A O 1
ATOM 1289 N N . PRO A 1 165 ? -9.292 14.097 7.118 1.00 93.50 165 PRO A N 1
ATOM 1290 C CA . PRO A 1 165 ? -9.286 15.439 6.538 1.00 93.50 165 PRO A CA 1
ATOM 1291 C C . PRO A 1 165 ? -10.720 15.928 6.293 1.00 93.50 165 PRO A C 1
ATOM 1293 O O . PRO A 1 165 ? -11.627 15.116 6.112 1.00 93.50 165 PRO A O 1
ATOM 1296 N N . SER A 1 166 ? -10.940 17.241 6.217 1.00 89.38 166 SER A N 1
ATOM 1297 C CA . SER A 1 166 ? -12.271 17.808 5.933 1.00 89.38 166 SER A CA 1
ATOM 1298 C C . SER A 1 166 ? -12.868 17.337 4.600 1.00 89.38 166 SER A C 1
ATOM 1300 O O . SER A 1 166 ? -14.088 17.241 4.467 1.00 89.38 166 SER A O 1
ATOM 1302 N N . GLU A 1 167 ? -12.018 17.008 3.625 1.00 87.88 167 GLU A N 1
ATOM 1303 C CA . GLU A 1 167 ? -12.404 16.567 2.288 1.00 87.88 167 GLU A CA 1
ATOM 1304 C C . GLU A 1 167 ? -11.620 15.322 1.845 1.00 87.88 167 GLU A C 1
ATOM 1306 O O . GLU A 1 167 ? -10.479 15.093 2.247 1.00 87.88 167 GLU A O 1
ATOM 1311 N N . GLY A 1 168 ? -12.226 14.518 0.966 1.00 91.19 168 GLY A N 1
ATOM 1312 C CA . GLY A 1 168 ? -11.596 13.335 0.378 1.00 91.19 168 GLY A CA 1
ATOM 1313 C C . GLY A 1 168 ? -11.824 12.048 1.175 1.00 91.19 168 GLY A C 1
ATOM 1314 O O . GLY A 1 168 ? -12.936 11.759 1.620 1.00 91.19 168 GLY A O 1
ATOM 1315 N N . ALA A 1 169 ? -10.782 11.220 1.283 1.00 95.06 169 ALA A N 1
ATOM 1316 C CA . ALA A 1 169 ? -10.839 9.912 1.932 1.00 95.06 169 ALA A CA 1
ATOM 1317 C C . ALA A 1 169 ? -10.181 9.940 3.318 1.00 95.06 169 ALA A C 1
ATOM 1319 O O . ALA A 1 169 ? -9.089 10.488 3.474 1.00 95.06 169 ALA A O 1
ATOM 1320 N N . MET A 1 170 ? -10.784 9.255 4.296 1.00 97.75 170 MET A N 1
ATOM 1321 C CA . MET A 1 170 ? -10.105 8.957 5.562 1.00 97.75 170 MET A CA 1
ATOM 1322 C C . MET A 1 170 ? -8.898 8.059 5.275 1.00 97.75 170 MET A C 1
ATOM 1324 O O . MET A 1 170 ? -8.997 7.114 4.492 1.00 97.75 170 MET A O 1
ATOM 1328 N N . ARG A 1 171 ? -7.751 8.318 5.902 1.00 98.00 171 ARG A N 1
ATOM 1329 C CA . ARG A 1 171 ? -6.528 7.539 5.689 1.00 98.00 171 ARG A CA 1
ATOM 1330 C C . ARG A 1 171 ? -6.032 6.909 6.983 1.00 98.00 171 ARG A C 1
ATOM 1332 O O . ARG A 1 171 ? -5.627 7.605 7.908 1.00 98.00 171 ARG A O 1
ATOM 1339 N N . ILE A 1 172 ? -5.912 5.587 6.988 1.00 98.12 172 ILE A N 1
ATOM 1340 C CA . ILE A 1 172 ? -5.174 4.851 8.017 1.00 98.12 172 ILE A CA 1
ATOM 1341 C C . ILE A 1 172 ? -3.681 5.071 7.734 1.00 98.12 172 ILE A C 1
ATOM 1343 O O . ILE A 1 172 ? -3.152 4.544 6.755 1.00 98.12 172 ILE A O 1
ATOM 1347 N N . ARG A 1 173 ? -3.007 5.908 8.536 1.00 96.00 173 ARG A N 1
ATOM 1348 C CA . ARG A 1 173 ? -1.610 6.315 8.283 1.00 96.00 173 ARG A CA 1
ATOM 1349 C C . ARG A 1 173 ? -0.602 5.360 8.899 1.00 96.00 173 ARG A C 1
ATOM 1351 O O . ARG A 1 173 ? 0.358 4.973 8.240 1.00 96.00 173 ARG A O 1
ATOM 1358 N N . PHE A 1 174 ? -0.818 5.003 10.159 1.00 96.94 174 PHE A N 1
ATOM 1359 C CA . PHE A 1 174 ? 0.117 4.198 10.937 1.00 96.94 174 PHE A CA 1
ATOM 1360 C C . PHE A 1 174 ? -0.641 3.132 11.700 1.00 96.94 174 PHE A C 1
ATOM 1362 O O . PHE A 1 174 ? -1.737 3.379 12.199 1.00 96.94 174 PHE A O 1
ATOM 1369 N N . SER A 1 175 ? -0.055 1.946 11.813 1.00 97.31 175 SER A N 1
ATOM 1370 C CA . SER A 1 175 ? -0.628 0.874 12.615 1.00 97.31 175 SER A CA 1
ATOM 1371 C C . SER A 1 175 ? 0.454 -0.043 13.146 1.00 97.31 175 SER A C 1
ATOM 1373 O O . SER A 1 175 ? 1.383 -0.388 12.414 1.00 97.31 175 SER A O 1
ATOM 1375 N N . ALA A 1 176 ? 0.284 -0.487 14.382 1.00 97.44 176 ALA A N 1
ATOM 1376 C CA . ALA A 1 176 ? 1.145 -1.467 15.014 1.00 97.44 176 ALA A CA 1
ATOM 1377 C C . ALA A 1 176 ? 0.310 -2.364 15.926 1.00 97.44 176 ALA A C 1
ATOM 1379 O O . ALA A 1 176 ? -0.681 -1.930 16.508 1.00 97.44 176 ALA A O 1
ATOM 1380 N N . VAL A 1 177 ? 0.709 -3.625 16.028 1.00 97.69 177 VAL A N 1
ATOM 1381 C CA . VAL A 1 177 ? 0.146 -4.607 16.958 1.00 97.69 177 VAL A CA 1
ATOM 1382 C C . VAL A 1 177 ? 1.298 -5.386 17.572 1.00 97.69 177 VAL A C 1
ATOM 1384 O O . VAL A 1 177 ? 2.352 -5.518 16.943 1.00 97.69 177 VAL A O 1
ATOM 1387 N N . ASP A 1 178 ? 1.105 -5.893 18.784 1.00 96.81 178 ASP A N 1
ATOM 1388 C CA . ASP A 1 178 ? 2.052 -6.797 19.429 1.00 96.81 178 ASP A CA 1
ATOM 1389 C C . ASP A 1 178 ? 2.203 -8.111 18.639 1.00 96.81 178 ASP A C 1
ATOM 1391 O O . ASP A 1 178 ? 1.482 -8.406 17.676 1.00 96.81 178 ASP A O 1
ATOM 1395 N N . GLN A 1 179 ? 3.181 -8.926 19.033 1.00 94.19 179 GLN A N 1
ATOM 1396 C CA . GLN A 1 179 ? 3.463 -10.177 18.332 1.00 94.19 179 GLN A CA 1
ATOM 1397 C C . GLN A 1 179 ? 2.265 -11.142 18.379 1.00 94.19 179 GLN A C 1
ATOM 1399 O O . GLN A 1 179 ? 1.951 -11.794 17.380 1.00 94.19 179 GLN A O 1
ATOM 1404 N N . SER A 1 180 ? 1.564 -11.210 19.515 1.00 92.62 180 SER A N 1
ATOM 1405 C CA . SER A 1 180 ? 0.364 -12.041 19.669 1.00 92.62 180 SER A CA 1
ATOM 1406 C C . SER A 1 180 ? -0.759 -11.582 18.732 1.00 92.62 180 SER A C 1
ATOM 1408 O O . SER A 1 180 ? -1.330 -12.380 17.984 1.00 92.62 180 SER A O 1
ATOM 1410 N N . GLY A 1 181 ? -1.012 -10.277 18.686 1.00 90.62 181 GLY A N 1
ATOM 1411 C CA . GLY A 1 181 ? -1.974 -9.613 17.821 1.00 90.62 181 GLY A CA 1
ATOM 1412 C C . GLY A 1 181 ? -1.643 -9.775 16.343 1.00 90.62 181 GLY A C 1
ATOM 1413 O O . GLY A 1 181 ? -2.555 -9.981 15.538 1.00 90.62 181 GLY A O 1
ATOM 1414 N N . ARG A 1 182 ? -0.359 -9.781 15.963 1.00 89.50 182 ARG A N 1
ATOM 1415 C CA . ARG A 1 182 ? 0.074 -10.108 14.594 1.00 89.50 182 ARG A CA 1
ATOM 1416 C C . ARG A 1 182 ? -0.370 -11.517 14.204 1.00 89.50 182 ARG A C 1
ATOM 1418 O O . ARG A 1 182 ? -1.008 -11.681 13.163 1.00 89.50 182 ARG A O 1
ATOM 1425 N N . TYR A 1 183 ? -0.107 -12.515 15.048 1.00 86.69 183 TYR A N 1
ATOM 1426 C CA . TYR A 1 183 ? -0.547 -13.895 14.808 1.00 86.69 183 TYR A CA 1
ATOM 1427 C C . TYR A 1 183 ? -2.073 -14.045 14.827 1.00 86.69 183 TYR A C 1
ATOM 1429 O O . TYR A 1 183 ? -2.633 -14.834 14.067 1.00 86.69 183 TYR A O 1
ATOM 1437 N N . ALA A 1 184 ? -2.760 -13.267 15.662 1.00 89.00 184 ALA A N 1
ATOM 1438 C CA . ALA A 1 184 ? -4.213 -13.265 15.772 1.00 89.00 184 ALA A CA 1
ATOM 1439 C C . ALA A 1 184 ? -4.919 -12.388 14.721 1.00 89.00 184 ALA A C 1
ATOM 1441 O O . ALA A 1 184 ? -6.144 -12.327 14.718 1.00 89.00 184 ALA A O 1
ATOM 1442 N N . SER A 1 185 ? -4.186 -11.734 13.809 1.00 91.94 185 SER A N 1
ATOM 1443 C CA . SER A 1 185 ? -4.743 -10.803 12.814 1.00 91.94 185 SER A CA 1
ATOM 1444 C C . SER A 1 185 ? -5.498 -9.600 13.407 1.00 91.94 185 SER A C 1
ATOM 1446 O O . SER A 1 185 ? -6.419 -9.081 12.774 1.00 91.94 185 SER A O 1
ATOM 1448 N N . LEU A 1 186 ? -5.086 -9.117 14.584 1.00 95.31 186 LEU A N 1
ATOM 1449 C CA . LEU A 1 186 ? -5.706 -7.996 15.305 1.00 95.31 186 LEU A CA 1
ATOM 1450 C C . LEU A 1 186 ? -5.788 -6.711 14.465 1.00 95.31 186 LEU A C 1
ATOM 1452 O O . LEU A 1 186 ? -6.790 -6.003 14.529 1.00 95.31 186 LEU A O 1
ATOM 1456 N N . ALA A 1 187 ? -4.794 -6.453 13.607 1.00 95.69 187 ALA A N 1
ATOM 1457 C CA . ALA A 1 187 ? -4.790 -5.300 12.702 1.00 95.69 187 ALA A CA 1
ATOM 1458 C C . ALA A 1 187 ? -6.058 -5.213 11.833 1.00 95.69 187 ALA A C 1
ATOM 1460 O O . ALA A 1 187 ? -6.573 -4.126 11.595 1.00 95.69 187 ALA A O 1
ATOM 1461 N N . ARG A 1 188 ? -6.626 -6.355 11.417 1.00 95.00 188 ARG A N 1
ATOM 1462 C CA . ARG A 1 188 ? -7.870 -6.367 10.634 1.00 95.00 188 ARG A CA 1
ATOM 1463 C C . ARG A 1 188 ? -9.066 -5.870 11.445 1.00 95.00 188 ARG A C 1
ATOM 1465 O O . ARG A 1 188 ? -9.928 -5.190 10.903 1.00 95.00 188 ARG A O 1
ATOM 1472 N N . ALA A 1 189 ? -9.122 -6.203 12.735 1.00 95.38 189 ALA A N 1
ATOM 1473 C CA . ALA A 1 189 ? -10.185 -5.731 13.616 1.00 95.38 189 ALA A CA 1
ATOM 1474 C C . ALA A 1 189 ? -10.064 -4.221 13.873 1.00 95.38 189 ALA A C 1
ATOM 1476 O O . ALA A 1 189 ? -11.074 -3.527 13.800 1.00 95.38 189 ALA A O 1
ATOM 1477 N N . LEU A 1 190 ? -8.837 -3.721 14.079 1.00 97.69 190 LEU A N 1
ATOM 1478 C CA . LEU A 1 190 ? -8.550 -2.285 14.193 1.00 97.69 190 LEU A CA 1
ATOM 1479 C C . LEU A 1 190 ? -9.005 -1.518 12.945 1.00 97.69 190 LEU A C 1
ATOM 1481 O O . LEU A 1 190 ? -9.669 -0.494 13.056 1.00 97.69 190 LEU A O 1
ATOM 1485 N N . TYR A 1 191 ? -8.704 -2.036 11.754 1.00 97.69 191 TYR A N 1
ATOM 1486 C CA . TYR A 1 191 ? -9.079 -1.367 10.509 1.00 97.69 191 TYR A CA 1
ATOM 1487 C C . TYR A 1 191 ? -10.584 -1.354 10.281 1.00 97.69 191 TYR A C 1
ATOM 1489 O O . TYR A 1 191 ? -11.110 -0.337 9.849 1.00 97.69 191 TYR A O 1
ATOM 1497 N N . LEU A 1 192 ? -11.300 -2.437 10.593 1.00 97.19 192 LEU A N 1
ATOM 1498 C CA . LEU A 1 192 ? -12.762 -2.423 10.486 1.00 97.19 192 LEU A CA 1
ATOM 1499 C C . LEU A 1 192 ? -13.399 -1.411 11.432 1.00 97.19 192 LEU A C 1
ATOM 1501 O O . LEU A 1 192 ? -14.364 -0.757 11.049 1.00 97.19 192 LEU A O 1
ATOM 1505 N N . GLU A 1 193 ? -12.843 -1.250 12.629 1.00 98.12 193 GLU A N 1
ATOM 1506 C CA . GLU A 1 193 ? -13.304 -0.230 13.566 1.00 98.12 193 GLU A CA 1
ATOM 1507 C C . GLU A 1 193 ? -13.018 1.186 13.041 1.00 98.12 193 GLU A C 1
ATOM 1509 O O . GLU A 1 193 ? -13.894 2.047 13.088 1.00 98.12 193 GLU A O 1
ATOM 1514 N N . ALA A 1 194 ? -11.851 1.412 12.428 1.00 98.44 194 ALA A N 1
ATOM 1515 C CA . ALA A 1 194 ? -11.542 2.680 11.767 1.00 98.44 194 ALA A CA 1
ATOM 1516 C C . ALA A 1 194 ? -12.474 2.961 10.572 1.00 98.44 194 ALA A C 1
ATOM 1518 O O . ALA A 1 194 ? -12.899 4.095 10.371 1.00 98.44 194 ALA A O 1
ATOM 1519 N N . ILE A 1 195 ? -12.837 1.939 9.792 1.00 98.38 195 ILE A N 1
ATOM 1520 C CA . ILE A 1 195 ? -13.768 2.060 8.657 1.00 98.38 195 ILE A CA 1
ATOM 1521 C C . ILE A 1 195 ? -15.193 2.334 9.143 1.00 98.38 195 ILE A C 1
ATOM 1523 O O . ILE A 1 195 ? -15.894 3.165 8.562 1.00 98.38 195 ILE A O 1
ATOM 1527 N N . ARG A 1 196 ? -15.620 1.672 10.226 1.00 98.19 196 ARG A N 1
ATOM 1528 C CA . ARG A 1 196 ? -16.893 1.953 10.899 1.00 98.19 196 ARG A CA 1
ATOM 1529 C C . ARG A 1 196 ? -16.953 3.420 11.315 1.00 98.19 196 ARG A C 1
ATOM 1531 O O . ARG A 1 196 ? -17.946 4.083 11.026 1.00 98.19 196 ARG A O 1
ATOM 1538 N N . GLU A 1 197 ? -15.893 3.924 11.936 1.00 98.50 197 GLU A N 1
ATOM 1539 C CA . GLU A 1 197 ? -15.810 5.320 12.361 1.00 98.50 197 GLU A CA 1
ATOM 1540 C C . GLU A 1 197 ? -15.782 6.296 11.178 1.00 98.50 197 GLU A C 1
ATOM 1542 O O . GLU A 1 197 ? -16.500 7.294 11.186 1.00 98.50 197 GLU A O 1
ATOM 1547 N N . ALA A 1 198 ? -15.038 5.989 10.113 1.00 98.25 198 ALA A N 1
ATOM 1548 C CA . ALA A 1 198 ? -15.036 6.805 8.901 1.00 98.25 198 ALA A CA 1
ATOM 1549 C C . ALA A 1 198 ? -16.448 6.955 8.314 1.00 98.25 198 ALA A C 1
ATOM 1551 O O . ALA A 1 198 ? -16.850 8.052 7.928 1.00 98.25 198 ALA A O 1
ATOM 1552 N N . ARG A 1 199 ? -17.241 5.877 8.314 1.00 97.75 199 ARG A N 1
ATOM 1553 C CA . ARG A 1 199 ? -18.648 5.925 7.897 1.00 97.75 199 ARG A CA 1
ATOM 1554 C C . ARG A 1 199 ? -19.488 6.829 8.799 1.00 97.75 199 ARG A C 1
ATOM 1556 O O . ARG A 1 199 ? -20.266 7.625 8.284 1.00 97.75 199 ARG A O 1
ATOM 1563 N N . VAL A 1 200 ? -19.334 6.722 10.122 1.00 98.00 200 VAL A N 1
ATOM 1564 C CA . VAL A 1 200 ? -20.046 7.574 11.099 1.00 98.00 200 VAL A CA 1
ATOM 1565 C C . VAL A 1 200 ? -19.733 9.053 10.866 1.00 98.00 200 VAL A C 1
ATOM 1567 O O . VAL A 1 200 ? -20.634 9.885 10.918 1.00 98.00 200 VAL A O 1
ATOM 1570 N N . ARG A 1 201 ? -18.481 9.368 10.526 1.00 97.56 201 ARG A N 1
ATOM 1571 C CA . ARG A 1 201 ? -18.022 10.722 10.182 1.00 97.56 201 ARG A CA 1
ATOM 1572 C C . ARG A 1 201 ? -18.427 11.186 8.777 1.00 97.56 201 ARG A C 1
ATOM 1574 O O . ARG A 1 201 ? -18.105 12.303 8.394 1.00 97.56 201 ARG A O 1
ATOM 1581 N N . GLY A 1 202 ? -19.130 10.357 8.004 1.00 97.56 202 GLY A N 1
ATOM 1582 C CA . GLY A 1 202 ? -19.643 10.714 6.679 1.00 97.56 202 GLY A CA 1
ATOM 1583 C C . GLY A 1 202 ? -18.655 10.533 5.524 1.00 97.56 202 GLY A C 1
ATOM 1584 O O . GLY A 1 202 ? -18.972 10.915 4.395 1.00 97.56 202 GLY A O 1
ATOM 1585 N N . TYR A 1 203 ? -17.487 9.920 5.748 1.00 98.12 203 TYR A N 1
ATOM 1586 C CA . TYR A 1 203 ? -16.573 9.597 4.653 1.00 98.12 203 TYR A CA 1
ATOM 1587 C C . TYR A 1 203 ? -17.180 8.530 3.745 1.00 98.12 203 TYR A C 1
ATOM 1589 O O . TYR A 1 203 ? -17.662 7.491 4.201 1.00 98.12 203 TYR A O 1
ATOM 1597 N N . ARG A 1 204 ? -17.091 8.759 2.432 1.00 97.38 204 ARG A N 1
ATOM 1598 C CA . ARG A 1 204 ? -17.504 7.780 1.414 1.00 97.38 204 ARG A CA 1
ATOM 1599 C C . ARG A 1 204 ? -16.454 6.698 1.189 1.00 97.38 204 ARG A C 1
ATOM 1601 O O . ARG A 1 204 ? -16.808 5.569 0.862 1.00 97.38 204 ARG A O 1
ATOM 1608 N N . SER A 1 205 ? -15.184 7.040 1.380 1.00 97.88 205 SER A N 1
ATOM 1609 C CA . SER A 1 205 ? -14.051 6.158 1.118 1.00 97.88 205 SER A CA 1
ATOM 1610 C C . SER A 1 205 ? -12.976 6.253 2.193 1.00 97.88 205 SER A C 1
ATOM 1612 O O . SER A 1 205 ? -12.784 7.294 2.825 1.00 97.88 205 SER A O 1
ATOM 1614 N N . VAL A 1 206 ? -12.227 5.165 2.327 1.00 98.25 206 VAL A N 1
ATOM 1615 C CA . VAL A 1 206 ? -11.064 5.005 3.199 1.00 98.25 206 VAL A CA 1
ATOM 1616 C C . VAL A 1 206 ? -9.828 4.642 2.382 1.00 98.25 206 VAL A C 1
ATOM 1618 O O . VAL A 1 206 ? -9.944 4.068 1.301 1.00 98.25 206 VAL A O 1
ATOM 1621 N N . SER A 1 207 ? -8.637 4.916 2.911 1.00 98.00 207 SER A N 1
ATOM 1622 C CA . SER A 1 207 ? -7.360 4.562 2.295 1.00 98.00 207 SER A CA 1
ATOM 1623 C C . SER A 1 207 ? -6.396 3.880 3.267 1.00 98.00 207 SER A C 1
ATOM 1625 O O . SER A 1 207 ? -6.268 4.295 4.418 1.00 98.00 207 SER A O 1
ATOM 1627 N N . LEU A 1 208 ? -5.655 2.880 2.768 1.00 97.25 208 LEU A N 1
ATOM 1628 C CA . LEU A 1 208 ? -4.507 2.246 3.446 1.00 97.25 208 LEU A CA 1
ATOM 1629 C C . LEU A 1 208 ? -3.159 2.859 3.029 1.00 97.25 208 LEU A C 1
ATOM 1631 O O . LEU A 1 208 ? -2.120 2.194 3.063 1.00 97.25 208 LEU A O 1
ATOM 1635 N N . GLY A 1 209 ? -3.175 4.113 2.581 1.00 95.38 209 GLY A N 1
ATOM 1636 C CA . GLY A 1 209 ? -1.971 4.833 2.188 1.00 95.38 209 GLY A CA 1
ATOM 1637 C C . GLY A 1 209 ? -1.550 4.611 0.737 1.00 95.38 209 GLY A C 1
ATOM 1638 O O . GLY A 1 209 ? -2.241 3.956 -0.049 1.00 95.38 209 GLY A O 1
ATOM 1639 N N . THR A 1 210 ? -0.414 5.221 0.403 1.00 96.00 210 THR A N 1
ATOM 1640 C CA . THR A 1 210 ? 0.215 5.173 -0.918 1.00 96.00 210 THR A CA 1
ATOM 1641 C C . THR A 1 210 ? 1.466 4.303 -0.854 1.00 96.00 210 THR A C 1
ATOM 1643 O O . THR A 1 210 ? 2.261 4.467 0.068 1.00 96.00 210 THR A O 1
ATOM 1646 N N . ASP A 1 211 ? 1.647 3.425 -1.835 1.00 95.62 211 ASP A N 1
ATOM 1647 C CA . ASP A 1 211 ? 2.840 2.598 -2.014 1.00 95.62 211 ASP A CA 1
ATOM 1648 C C . ASP A 1 211 ? 3.490 2.893 -3.379 1.00 95.62 211 ASP A C 1
ATOM 1650 O O . ASP A 1 211 ? 2.777 3.275 -4.316 1.00 95.62 211 ASP A O 1
ATOM 1654 N N . PRO A 1 212 ? 4.809 2.678 -3.536 1.00 95.94 212 PRO A N 1
ATOM 1655 C CA . PRO A 1 21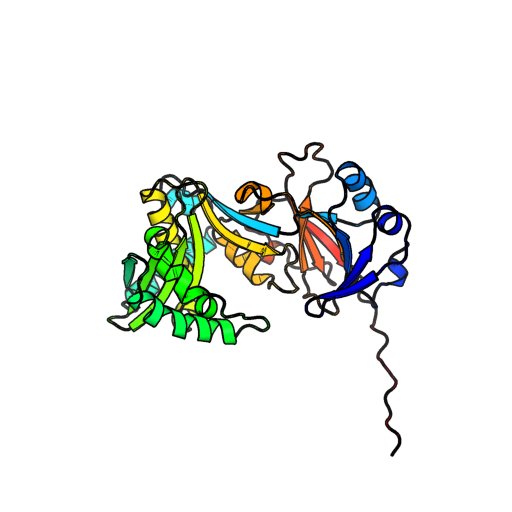2 ? 5.427 2.614 -4.856 1.00 95.94 212 PRO A CA 1
ATOM 1656 C C . PRO A 1 212 ? 4.895 1.412 -5.652 1.00 95.94 212 PRO A C 1
ATOM 1658 O O . PRO A 1 212 ? 4.674 0.326 -5.110 1.00 95.94 212 PRO A O 1
ATOM 1661 N N . ASN A 1 213 ? 4.723 1.589 -6.959 1.00 96.94 213 ASN A N 1
ATOM 1662 C CA . ASN A 1 213 ? 4.221 0.571 -7.879 1.00 96.94 213 ASN A CA 1
ATOM 1663 C C . ASN A 1 213 ? 5.343 -0.354 -8.395 1.00 96.94 213 ASN A C 1
ATOM 1665 O O . ASN A 1 213 ? 5.653 -0.363 -9.592 1.00 96.94 213 ASN A O 1
ATOM 1669 N N . LEU A 1 214 ? 5.984 -1.067 -7.460 1.00 95.88 214 LEU A N 1
ATOM 1670 C CA . LEU A 1 214 ? 6.991 -2.115 -7.687 1.00 95.88 214 LEU A CA 1
ATOM 1671 C C . LEU A 1 214 ? 7.069 -3.038 -6.450 1.00 95.88 214 LEU A C 1
ATOM 1673 O O . LEU A 1 214 ? 7.929 -2.888 -5.577 1.00 95.88 214 LEU A O 1
ATOM 1677 N N . TYR A 1 215 ? 6.123 -3.974 -6.334 1.00 94.88 215 TYR A N 1
ATOM 1678 C CA . TYR A 1 215 ? 6.055 -4.920 -5.216 1.00 94.88 215 TYR A CA 1
ATOM 1679 C C . TYR A 1 215 ? 7.017 -6.080 -5.444 1.00 94.88 215 TYR A C 1
ATOM 1681 O O . TYR A 1 215 ? 6.883 -6.801 -6.422 1.00 94.88 215 TYR A O 1
ATOM 1689 N N . GLY A 1 216 ? 7.943 -6.304 -4.520 1.00 92.06 216 GLY A N 1
ATOM 1690 C CA . GLY A 1 216 ? 9.089 -7.194 -4.706 1.00 92.06 216 GLY A CA 1
ATOM 1691 C C . GLY A 1 216 ? 10.425 -6.462 -4.607 1.00 92.06 216 GLY A C 1
ATOM 1692 O O . GLY A 1 216 ? 11.458 -7.113 -4.575 1.00 92.06 216 GLY A O 1
ATOM 1693 N N . HIS A 1 217 ? 10.418 -5.130 -4.495 1.00 90.94 217 HIS A N 1
ATOM 1694 C CA . HIS A 1 217 ? 11.606 -4.334 -4.181 1.00 90.94 217 HIS A CA 1
ATOM 1695 C C . HIS A 1 217 ? 11.505 -3.736 -2.769 1.00 90.94 217 HIS A C 1
ATOM 1697 O O . HIS A 1 217 ? 11.605 -4.468 -1.787 1.00 90.94 217 HIS A O 1
ATOM 1703 N N . VAL A 1 218 ? 11.241 -2.429 -2.642 1.00 86.62 218 VAL A N 1
ATOM 1704 C CA . VAL A 1 218 ? 11.064 -1.758 -1.338 1.00 86.62 218 VAL A CA 1
ATOM 1705 C C . VAL A 1 218 ? 9.848 -2.298 -0.580 1.00 86.62 218 VAL A C 1
ATOM 1707 O O . VAL A 1 218 ? 9.883 -2.429 0.645 1.00 86.62 218 VAL A O 1
ATOM 1710 N N . VAL A 1 219 ? 8.765 -2.613 -1.295 1.00 89.12 219 VAL A N 1
ATOM 1711 C CA . VAL A 1 219 ? 7.527 -3.120 -0.697 1.00 89.12 219 VAL A CA 1
ATOM 1712 C C . VAL A 1 219 ? 7.390 -4.608 -0.962 1.00 89.12 219 VAL A C 1
ATOM 1714 O O . VAL A 1 219 ? 7.398 -5.048 -2.107 1.00 89.12 219 VAL A O 1
ATOM 1717 N N . GLU A 1 220 ? 7.199 -5.391 0.096 1.00 89.44 220 GLU A N 1
ATOM 1718 C CA . GLU A 1 220 ? 6.999 -6.832 -0.029 1.00 89.44 220 GLU A CA 1
ATOM 1719 C C . GLU A 1 220 ? 5.677 -7.164 -0.755 1.00 89.44 220 GLU A C 1
ATOM 1721 O O . GLU A 1 220 ? 4.634 -6.572 -0.442 1.00 89.44 220 GLU A O 1
ATOM 1726 N N . PRO A 1 221 ? 5.641 -8.195 -1.623 1.00 88.00 221 PRO A N 1
ATOM 1727 C CA . PRO A 1 221 ? 4.404 -8.670 -2.257 1.00 88.00 221 PRO A CA 1
ATOM 1728 C C . PRO A 1 221 ? 3.309 -9.078 -1.256 1.00 88.00 221 PRO A C 1
ATOM 1730 O O . PRO A 1 221 ? 2.113 -9.039 -1.557 1.00 88.00 221 PRO A O 1
ATOM 1733 N N . GLY A 1 222 ? 3.696 -9.445 -0.028 1.00 89.69 222 GLY A N 1
ATOM 1734 C CA . GLY A 1 222 ? 2.764 -9.740 1.060 1.00 89.69 222 GLY A CA 1
ATOM 1735 C C . GLY A 1 222 ? 1.878 -8.551 1.450 1.00 89.69 222 GLY A C 1
ATOM 1736 O O . GLY A 1 222 ? 0.730 -8.764 1.849 1.00 89.69 222 GLY A O 1
ATOM 1737 N N . LEU A 1 223 ? 2.363 -7.312 1.293 1.00 90.94 223 LEU A N 1
ATOM 1738 C CA . LEU A 1 223 ? 1.592 -6.108 1.608 1.00 90.94 223 LEU A CA 1
ATOM 1739 C C . LEU A 1 223 ? 0.442 -5.898 0.615 1.00 90.94 223 LEU A C 1
ATOM 1741 O O . LEU A 1 223 ? -0.685 -5.651 1.043 1.00 90.94 223 LEU A O 1
ATOM 1745 N N . LEU A 1 224 ? 0.694 -6.082 -0.685 1.00 93.62 224 LEU A N 1
ATOM 1746 C CA . LEU A 1 224 ? -0.337 -6.062 -1.733 1.00 93.62 224 LEU A CA 1
ATOM 1747 C C . LEU A 1 224 ? -1.457 -7.049 -1.405 1.00 93.62 224 LEU A C 1
ATOM 1749 O O . LEU A 1 224 ? -2.643 -6.703 -1.389 1.00 93.62 224 LEU A O 1
ATOM 1753 N N . ARG A 1 225 ? -1.077 -8.288 -1.079 1.00 92.44 225 ARG A N 1
ATOM 1754 C CA . ARG A 1 225 ? -2.021 -9.347 -0.713 1.00 92.44 225 ARG A CA 1
ATOM 1755 C C . ARG A 1 225 ? -2.838 -8.970 0.520 1.00 92.44 225 ARG A C 1
ATOM 1757 O O . ARG A 1 225 ? -4.033 -9.243 0.570 1.00 92.44 225 ARG A O 1
ATOM 1764 N N . PHE A 1 226 ? -2.206 -8.369 1.522 1.00 92.56 226 PHE A N 1
ATOM 1765 C CA . PHE A 1 226 ? -2.890 -7.917 2.727 1.00 92.56 226 PHE A CA 1
ATOM 1766 C C . PHE A 1 226 ? -3.934 -6.831 2.424 1.00 92.56 226 PHE A C 1
ATOM 1768 O O . PHE A 1 226 ? -5.079 -6.979 2.851 1.00 92.56 226 PHE A O 1
ATOM 1775 N N . LYS A 1 227 ? -3.575 -5.791 1.658 1.00 95.19 227 LYS A N 1
ATOM 1776 C CA . LYS A 1 227 ? -4.477 -4.674 1.329 1.00 95.19 227 LYS A CA 1
ATOM 1777 C C . LYS A 1 227 ? -5.644 -5.118 0.439 1.00 95.19 227 LYS A C 1
ATOM 1779 O O . LYS A 1 227 ? -6.798 -4.886 0.790 1.00 95.19 227 LYS A O 1
ATOM 1784 N N . SER A 1 228 ? -5.361 -5.849 -0.639 1.00 94.88 228 SER A N 1
ATOM 1785 C CA . SER A 1 228 ? -6.393 -6.361 -1.561 1.00 94.88 228 SER A CA 1
ATOM 1786 C C . SER A 1 228 ? -7.423 -7.257 -0.872 1.00 94.88 228 SER A C 1
ATOM 1788 O O . SER A 1 228 ? -8.627 -7.113 -1.064 1.00 94.88 228 SER A O 1
ATOM 1790 N N . ARG A 1 229 ? -6.983 -8.148 0.022 1.00 94.19 229 ARG A N 1
ATOM 1791 C CA . ARG A 1 229 ? -7.877 -9.048 0.776 1.00 94.19 229 ARG A CA 1
ATOM 1792 C C . ARG A 1 229 ? -8.804 -8.349 1.758 1.00 94.19 229 ARG A C 1
ATOM 1794 O O . ARG A 1 229 ? -9.811 -8.935 2.146 1.00 94.19 229 ARG A O 1
ATOM 1801 N N . LEU A 1 230 ? -8.467 -7.125 2.149 1.00 93.56 230 LEU A N 1
ATOM 1802 C CA . LEU A 1 230 ? -9.323 -6.260 2.952 1.00 93.56 230 LEU A CA 1
ATOM 1803 C C . LEU A 1 230 ? -10.320 -5.461 2.103 1.00 93.56 230 LEU A C 1
ATOM 1805 O O . LEU A 1 230 ? -10.975 -4.569 2.632 1.00 93.56 230 LEU A O 1
ATOM 1809 N N . GLY A 1 231 ? -10.445 -5.770 0.809 1.00 94.50 231 GLY A N 1
ATOM 1810 C CA . GLY A 1 231 ? -11.370 -5.097 -0.100 1.00 94.50 231 GLY A CA 1
ATOM 1811 C C . GLY A 1 231 ? -10.881 -3.730 -0.577 1.00 94.50 231 GLY A C 1
ATOM 1812 O O . GLY A 1 231 ? -11.685 -2.963 -1.096 1.00 94.50 231 GLY A O 1
ATOM 1813 N N . PHE A 1 232 ? -9.595 -3.416 -0.390 1.00 96.56 232 PHE A N 1
ATOM 1814 C CA . PHE A 1 232 ? -8.997 -2.210 -0.951 1.00 96.56 232 PHE A CA 1
ATOM 1815 C C . PHE A 1 232 ? -8.510 -2.470 -2.368 1.00 96.56 232 PHE A C 1
ATOM 1817 O O . PHE A 1 232 ? -7.879 -3.487 -2.650 1.00 96.56 232 PHE A O 1
ATOM 1824 N N . GLU A 1 233 ? -8.738 -1.499 -3.234 1.00 95.88 233 GLU A N 1
ATOM 1825 C CA . GLU A 1 233 ? -8.310 -1.509 -4.621 1.00 95.88 233 GLU A CA 1
ATOM 1826 C C . GLU A 1 233 ? -7.211 -0.449 -4.817 1.00 95.88 233 GLU A C 1
ATOM 1828 O O . GLU A 1 233 ? -7.321 0.664 -4.290 1.00 95.88 233 GLU A O 1
ATOM 1833 N N . PRO A 1 234 ? -6.123 -0.772 -5.533 1.00 96.62 234 PRO A N 1
ATOM 1834 C CA . PRO A 1 234 ? -5.119 0.195 -5.933 1.00 96.62 234 PRO A CA 1
ATOM 1835 C C . PRO A 1 234 ? -5.699 1.154 -6.979 1.00 96.62 234 PRO A C 1
ATOM 1837 O O . PRO A 1 234 ? -6.354 0.738 -7.933 1.00 96.62 234 PRO A O 1
ATOM 1840 N N . LYS A 1 235 ? -5.413 2.444 -6.819 1.00 95.69 235 LYS A N 1
ATOM 1841 C CA . LYS A 1 235 ? -5.655 3.486 -7.822 1.00 95.69 235 LYS A CA 1
ATOM 1842 C C . LYS A 1 235 ? -4.384 4.302 -8.039 1.00 95.69 235 LYS A C 1
ATOM 1844 O O . LYS A 1 235 ? -3.629 4.468 -7.074 1.00 95.69 235 LYS A O 1
ATOM 1849 N N . PRO A 1 236 ? -4.147 4.861 -9.238 1.00 95.94 236 PRO A N 1
ATOM 1850 C CA . PRO A 1 236 ? -3.110 5.869 -9.432 1.00 95.94 236 PRO A CA 1
ATOM 1851 C C . PRO A 1 236 ? -3.221 6.968 -8.371 1.00 95.94 236 PRO A C 1
ATOM 1853 O O . PRO A 1 236 ? -4.297 7.522 -8.139 1.00 95.94 236 PRO A O 1
ATOM 1856 N N . SER A 1 237 ? -2.123 7.269 -7.678 1.00 95.38 237 SER A N 1
ATOM 1857 C CA . SER A 1 237 ? -2.167 8.133 -6.492 1.00 95.38 237 SER A CA 1
ATOM 1858 C C . SER A 1 237 ? -2.700 9.540 -6.791 1.00 95.38 237 SER A C 1
ATOM 1860 O O . SER A 1 237 ? -3.412 10.121 -5.967 1.00 95.38 237 SER A O 1
ATOM 1862 N N . HIS A 1 238 ? -2.423 10.067 -7.985 1.00 93.25 238 HIS A N 1
ATOM 1863 C CA . HIS A 1 238 ? -2.905 11.373 -8.436 1.00 93.25 238 HIS A CA 1
ATOM 1864 C C . HIS A 1 238 ? -4.442 11.449 -8.507 1.00 93.25 238 HIS A C 1
ATOM 1866 O O . HIS A 1 238 ? -5.020 12.470 -8.147 1.00 93.25 238 HIS A O 1
ATOM 1872 N N . GLN A 1 239 ? -5.123 10.342 -8.838 1.00 92.62 239 GLN A N 1
ATOM 1873 C CA . GLN A 1 239 ? -6.592 10.271 -8.886 1.00 92.62 239 GLN A CA 1
ATOM 1874 C C . GLN A 1 239 ? -7.248 10.338 -7.501 1.00 92.62 239 GLN A C 1
ATOM 1876 O O . GLN A 1 239 ? -8.442 10.607 -7.395 1.00 92.62 239 GLN A O 1
ATOM 1881 N N . VAL A 1 240 ? -6.492 10.060 -6.434 1.00 91.75 240 VAL A N 1
ATOM 1882 C CA . VAL A 1 240 ? -7.001 10.065 -5.052 1.00 91.75 240 VAL A CA 1
ATOM 1883 C C . VAL A 1 240 ? -6.553 11.310 -4.295 1.00 91.75 240 VAL A C 1
ATOM 1885 O O . VAL A 1 240 ? -7.295 11.836 -3.474 1.00 91.75 240 VAL A O 1
ATOM 1888 N N . THR A 1 241 ? -5.327 11.768 -4.541 1.00 89.56 241 THR A N 1
ATOM 1889 C CA . THR A 1 241 ? -4.699 12.849 -3.767 1.00 89.56 241 THR A CA 1
ATOM 1890 C C . THR A 1 241 ? -4.833 14.226 -4.409 1.00 89.56 241 THR A C 1
ATOM 1892 O O . THR A 1 241 ? -4.506 15.212 -3.757 1.00 89.56 241 THR A O 1
ATOM 1895 N N . GLY A 1 242 ? -5.250 14.309 -5.678 1.00 87.25 242 GLY A N 1
ATOM 1896 C CA . GLY A 1 242 ? -5.294 15.562 -6.440 1.00 87.25 242 GLY A CA 1
ATOM 1897 C C . GLY A 1 242 ? -3.914 16.131 -6.796 1.00 87.25 242 GLY A C 1
ATOM 1898 O O . GLY A 1 242 ? -3.828 17.206 -7.383 1.00 87.25 242 GLY A O 1
ATOM 1899 N N . LYS A 1 243 ? -2.828 15.428 -6.448 1.00 90.12 243 LYS A N 1
ATOM 1900 C CA . LYS A 1 243 ? -1.469 15.775 -6.879 1.00 90.12 243 LYS A CA 1
ATOM 1901 C C . LYS A 1 243 ? -1.313 15.538 -8.387 1.00 90.12 243 LYS A C 1
ATOM 1903 O O . LYS A 1 243 ? -2.058 14.722 -8.927 1.00 90.12 243 LYS A O 1
ATOM 1908 N N . PRO A 1 244 ? -0.346 16.192 -9.057 1.00 91.50 244 PRO A N 1
ATOM 1909 C CA . PRO A 1 244 ? -0.019 15.886 -10.446 1.00 91.50 244 PRO A CA 1
ATOM 1910 C C . PRO A 1 244 ? 0.243 14.392 -10.660 1.00 91.50 244 PRO A C 1
ATOM 1912 O O . PRO A 1 244 ? 0.724 13.703 -9.754 1.00 91.50 244 PRO A O 1
ATOM 1915 N N . ALA A 1 245 ? -0.091 13.902 -11.856 1.00 90.62 245 ALA A N 1
ATOM 1916 C CA . ALA A 1 245 ? 0.292 12.560 -12.265 1.00 90.62 245 ALA A CA 1
ATOM 1917 C C . ALA A 1 245 ? 1.818 12.427 -12.235 1.00 90.62 245 ALA A C 1
ATOM 1919 O O . ALA A 1 245 ? 2.538 13.370 -12.549 1.00 90.62 245 ALA A O 1
ATOM 1920 N N . SER A 1 246 ? 2.269 11.258 -11.801 1.00 93.56 246 SER A N 1
ATOM 1921 C CA . SER A 1 246 ? 3.659 10.837 -11.860 1.00 93.56 246 SER A CA 1
ATOM 1922 C C . SER A 1 246 ? 3.606 9.412 -12.373 1.00 93.56 246 SER A C 1
ATOM 1924 O O . SER A 1 246 ? 3.151 8.495 -11.672 1.00 93.56 246 SER A O 1
ATOM 1926 N N . ASP A 1 247 ? 3.920 9.288 -13.653 1.00 96.38 247 ASP A N 1
ATOM 1927 C CA . ASP A 1 247 ? 3.798 8.065 -14.427 1.00 96.38 247 ASP A CA 1
ATOM 1928 C C . ASP A 1 247 ? 5.193 7.646 -14.886 1.00 96.38 247 ASP A C 1
ATOM 1930 O O . ASP A 1 247 ? 6.118 8.444 -14.993 1.00 96.38 247 ASP A O 1
ATOM 1934 N N . CYS A 1 248 ? 5.372 6.363 -15.148 1.00 97.38 248 CYS A N 1
ATOM 1935 C CA . CYS A 1 248 ? 6.606 5.856 -15.724 1.00 97.38 248 CYS A CA 1
ATOM 1936 C C . CYS A 1 248 ? 6.311 4.689 -16.658 1.00 97.38 248 CYS A C 1
ATOM 1938 O O . CYS A 1 248 ? 5.208 4.143 -16.654 1.00 97.38 248 CYS A O 1
ATOM 1940 N N . ALA A 1 249 ? 7.292 4.303 -17.465 1.00 98.00 249 ALA A N 1
ATOM 1941 C CA . ALA A 1 249 ? 7.255 3.053 -18.209 1.00 98.00 249 ALA A CA 1
ATOM 1942 C C . ALA A 1 249 ? 8.458 2.203 -17.813 1.00 98.00 249 ALA A C 1
ATOM 1944 O O . ALA A 1 249 ? 9.593 2.651 -17.954 1.00 98.00 249 ALA A O 1
ATOM 1945 N N . ASP A 1 250 ? 8.194 0.996 -17.316 1.00 98.06 250 ASP A N 1
ATOM 1946 C CA . ASP A 1 250 ? 9.224 0.105 -16.779 1.00 98.06 250 ASP A CA 1
ATOM 1947 C C . ASP A 1 250 ? 9.343 -1.177 -17.610 1.00 98.06 250 ASP A C 1
ATOM 1949 O O . ASP A 1 250 ? 8.330 -1.777 -17.966 1.00 98.06 250 ASP A O 1
ATOM 1953 N N . LEU A 1 251 ? 10.569 -1.641 -17.843 1.00 97.69 251 LEU A N 1
ATOM 1954 C CA . LEU A 1 251 ? 10.878 -2.978 -18.355 1.00 97.69 251 LEU A CA 1
ATOM 1955 C C . LEU A 1 251 ? 11.769 -3.704 -17.346 1.00 97.69 251 LEU A C 1
ATOM 1957 O O . LEU A 1 251 ? 12.858 -3.234 -17.019 1.00 97.69 251 LEU A O 1
ATOM 1961 N N . VAL A 1 252 ? 11.299 -4.850 -16.849 1.00 97.19 252 VAL A N 1
ATOM 1962 C CA . VAL A 1 252 ? 12.052 -5.706 -15.920 1.00 97.19 252 VAL A CA 1
ATOM 1963 C C . VAL A 1 252 ? 13.007 -6.590 -16.715 1.00 97.19 252 VAL A C 1
ATOM 1965 O O . VAL A 1 252 ? 12.566 -7.389 -17.538 1.00 97.19 252 VAL A O 1
ATOM 1968 N N . LEU A 1 253 ? 14.303 -6.464 -16.437 1.00 95.62 253 LEU A N 1
ATOM 1969 C CA . LEU A 1 253 ? 15.372 -7.232 -17.083 1.00 95.62 253 LEU A CA 1
ATOM 1970 C C . LEU A 1 253 ? 15.924 -8.353 -16.196 1.00 95.62 253 LEU A C 1
ATOM 1972 O O . LEU A 1 253 ? 16.481 -9.327 -16.701 1.00 95.62 253 LEU A O 1
ATOM 1976 N N . GLY A 1 254 ? 15.791 -8.232 -14.874 1.00 93.94 254 GLY A N 1
ATOM 1977 C CA . GLY A 1 254 ? 16.386 -9.175 -13.933 1.00 93.94 254 GLY A CA 1
ATOM 1978 C C . GLY A 1 254 ? 15.838 -9.053 -12.515 1.00 93.94 254 GLY A C 1
ATOM 1979 O O . GLY A 1 254 ? 15.050 -8.166 -12.207 1.00 93.94 254 GLY A O 1
ATOM 1980 N N . PHE A 1 255 ? 16.248 -9.987 -11.651 1.00 94.06 255 PHE A N 1
ATOM 1981 C CA . PHE A 1 255 ? 15.853 -10.027 -10.237 1.00 94.06 255 PHE A CA 1
ATOM 1982 C C . PHE A 1 255 ? 17.062 -10.132 -9.302 1.00 94.06 255 PHE A C 1
ATOM 1984 O O . PHE A 1 255 ? 17.042 -10.892 -8.333 1.00 94.06 255 PHE A O 1
ATOM 1991 N N . ALA A 1 256 ? 18.154 -9.429 -9.592 1.00 91.88 256 ALA A N 1
ATOM 1992 C CA . ALA A 1 256 ? 19.270 -9.359 -8.655 1.00 91.88 256 ALA A CA 1
ATOM 1993 C C . ALA A 1 256 ? 18.835 -8.652 -7.360 1.00 91.88 256 ALA A C 1
ATOM 1995 O O . ALA A 1 256 ? 19.144 -9.126 -6.264 1.00 91.88 256 ALA A O 1
ATOM 1996 N N . ALA A 1 257 ? 18.060 -7.568 -7.484 1.00 91.62 257 ALA A N 1
ATOM 1997 C CA . ALA A 1 257 ? 17.509 -6.818 -6.353 1.00 91.62 257 ALA A CA 1
ATOM 1998 C C . ALA A 1 257 ? 16.000 -7.018 -6.115 1.00 91.62 257 ALA A C 1
ATOM 2000 O O . ALA A 1 257 ? 15.472 -6.543 -5.105 1.00 91.62 257 ALA A O 1
ATOM 2001 N N . LEU A 1 258 ? 15.309 -7.704 -7.029 1.00 93.88 258 LEU A N 1
ATOM 2002 C CA . LEU A 1 258 ? 13.869 -7.957 -6.960 1.00 93.88 258 LEU A CA 1
ATOM 2003 C C . LEU A 1 258 ? 13.556 -9.333 -6.353 1.00 93.88 258 LEU A C 1
ATOM 2005 O O . LEU A 1 258 ? 14.298 -10.299 -6.512 1.00 93.88 258 LEU A O 1
ATOM 2009 N N . MET A 1 259 ? 12.423 -9.445 -5.666 1.00 93.50 259 MET A N 1
ATOM 2010 C CA . MET A 1 259 ? 11.872 -10.718 -5.207 1.00 93.50 259 MET A CA 1
ATOM 2011 C C . MET A 1 259 ? 11.200 -11.461 -6.361 1.00 93.50 259 MET A C 1
ATOM 2013 O O . MET A 1 259 ? 10.591 -10.848 -7.234 1.00 93.50 259 MET A O 1
ATOM 2017 N N . ASP A 1 260 ? 11.232 -12.789 -6.310 1.00 92.88 260 ASP A N 1
ATOM 2018 C CA . ASP A 1 260 ? 10.457 -13.644 -7.205 1.00 92.88 260 ASP A CA 1
ATOM 2019 C C . ASP A 1 260 ? 9.221 -14.205 -6.457 1.00 92.88 260 ASP A C 1
ATOM 2021 O O . ASP A 1 260 ? 9.396 -14.962 -5.493 1.00 92.88 260 ASP A O 1
ATOM 2025 N N . PRO A 1 261 ? 7.977 -13.835 -6.830 1.00 95.19 261 PRO A N 1
ATOM 2026 C CA . PRO A 1 261 ? 7.623 -12.937 -7.931 1.00 95.19 261 PRO A CA 1
ATOM 2027 C C . PRO A 1 261 ? 7.664 -11.447 -7.562 1.00 95.19 261 PRO A C 1
ATOM 2029 O O . PRO A 1 261 ? 7.495 -11.068 -6.397 1.00 95.19 261 PRO A O 1
ATOM 2032 N N . THR A 1 262 ? 7.776 -10.611 -8.596 1.00 95.88 262 THR A N 1
ATOM 2033 C CA . THR A 1 262 ? 7.579 -9.154 -8.541 1.00 95.88 262 THR A CA 1
ATOM 2034 C C . THR A 1 262 ? 6.267 -8.780 -9.221 1.00 95.88 262 THR A C 1
ATOM 2036 O O . THR A 1 262 ? 5.877 -9.387 -10.217 1.00 95.88 262 THR A O 1
ATOM 2039 N N . ILE A 1 263 ? 5.550 -7.806 -8.659 1.00 96.81 263 ILE A N 1
ATOM 2040 C CA . ILE A 1 263 ? 4.207 -7.412 -9.092 1.00 96.81 263 ILE A CA 1
ATOM 2041 C C . ILE A 1 263 ? 4.141 -5.902 -9.297 1.00 96.81 263 ILE A C 1
ATOM 2043 O O . ILE A 1 263 ? 4.570 -5.118 -8.448 1.00 96.81 263 ILE A O 1
ATOM 2047 N N . MET A 1 264 ? 3.548 -5.498 -10.411 1.00 96.94 264 MET A N 1
ATOM 2048 C CA . MET A 1 264 ? 3.332 -4.105 -10.797 1.00 96.94 264 MET A CA 1
ATOM 2049 C C . MET A 1 264 ? 1.905 -3.945 -11.324 1.00 96.94 264 MET A C 1
ATOM 2051 O O . MET A 1 264 ? 1.238 -4.930 -11.639 1.00 96.94 264 MET A O 1
ATOM 2055 N N . PHE A 1 265 ? 1.417 -2.714 -11.415 1.00 97.06 265 PHE A N 1
ATOM 2056 C CA . PHE A 1 265 ? 0.122 -2.408 -12.018 1.00 97.06 265 PHE A CA 1
ATOM 2057 C C . PHE A 1 265 ? 0.316 -1.464 -13.192 1.00 97.06 265 PHE A C 1
ATOM 2059 O O . PHE A 1 265 ? 0.670 -0.313 -12.963 1.00 97.06 265 PHE A O 1
ATOM 2066 N N . SER A 1 266 ? 0.096 -1.919 -14.421 1.00 96.88 266 SER A N 1
ATOM 2067 C CA . SER A 1 266 ? 0.215 -1.065 -15.606 1.00 96.88 266 SER A CA 1
ATOM 2068 C C . SER A 1 266 ? -1.136 -0.508 -16.030 1.00 96.88 266 SER A C 1
ATOM 2070 O O . SER A 1 266 ? -2.190 -1.041 -15.670 1.00 96.88 266 SER A O 1
ATOM 2072 N N . TYR A 1 267 ? -1.109 0.539 -16.847 1.00 95.31 267 TYR A N 1
ATOM 2073 C CA . TYR A 1 267 ? -2.283 0.949 -17.600 1.00 95.31 267 TYR A CA 1
ATOM 2074 C C . TYR A 1 267 ? -2.605 -0.092 -18.677 1.00 95.31 267 TYR A C 1
ATOM 2076 O O . TYR A 1 267 ? -1.708 -0.697 -19.272 1.00 95.31 267 TYR A O 1
ATOM 2084 N N . ARG A 1 268 ? -3.896 -0.313 -18.941 1.00 90.81 268 ARG A N 1
ATOM 2085 C CA . ARG A 1 268 ? -4.343 -1.067 -20.116 1.00 90.81 268 ARG A CA 1
ATOM 2086 C C . ARG A 1 268 ? -4.206 -0.175 -21.351 1.00 90.81 268 ARG A C 1
ATOM 2088 O O . ARG A 1 268 ? -4.966 0.772 -21.511 1.00 90.81 268 ARG A O 1
ATOM 2095 N N . THR A 1 269 ? -3.280 -0.502 -22.247 1.00 74.75 269 THR A N 1
ATOM 2096 C CA . THR A 1 269 ? -2.940 0.297 -23.443 1.00 74.75 269 THR A CA 1
ATOM 2097 C C . THR A 1 269 ? -4.089 0.538 -24.425 1.00 74.75 269 THR A C 1
ATOM 2099 O O . THR A 1 269 ? -4.046 1.497 -25.182 1.00 74.75 269 THR A O 1
ATOM 2102 N N . ASN A 1 270 ? -5.163 -0.254 -24.373 1.00 65.88 270 ASN A N 1
ATOM 2103 C CA . ASN A 1 270 ? -6.344 -0.042 -25.221 1.00 65.88 270 ASN A CA 1
ATOM 2104 C C . ASN A 1 270 ? -7.317 1.022 -24.667 1.00 65.88 270 ASN A C 1
ATOM 2106 O O . ASN A 1 270 ? -8.343 1.298 -25.290 1.00 65.88 270 ASN A O 1
ATOM 2110 N N . ALA A 1 271 ? -7.050 1.593 -23.488 1.00 59.28 271 ALA A N 1
ATOM 2111 C CA . ALA A 1 271 ? -7.856 2.664 -22.917 1.00 59.28 271 ALA A CA 1
ATOM 2112 C C . ALA A 1 271 ? -7.376 4.015 -23.474 1.00 59.28 271 ALA A C 1
ATOM 2114 O O . ALA A 1 271 ? -6.466 4.636 -22.941 1.00 59.28 271 ALA A O 1
ATOM 2115 N N . VAL A 1 272 ? -8.011 4.481 -24.551 1.00 51.78 272 VAL A N 1
ATOM 2116 C CA . VAL A 1 272 ? -7.690 5.724 -25.293 1.00 51.78 272 VAL A CA 1
ATOM 2117 C C . VAL A 1 272 ? -7.970 7.012 -24.476 1.00 51.78 272 VAL A C 1
ATOM 2119 O O . VAL A 1 272 ? -8.102 8.100 -25.025 1.00 51.78 272 VAL A O 1
ATOM 2122 N N . SER A 1 273 ? -8.104 6.938 -23.148 1.00 54.94 273 SER A N 1
ATOM 2123 C CA . SER A 1 273 ? -8.444 8.096 -22.318 1.00 54.94 273 SER A CA 1
ATOM 2124 C C . SER A 1 273 ? -7.681 8.115 -20.999 1.00 54.94 273 SER A C 1
ATOM 2126 O O . SER A 1 273 ? -7.831 7.228 -20.162 1.00 54.94 273 SER A O 1
ATOM 2128 N N . SER A 1 274 ? -6.925 9.196 -20.796 1.00 52.53 274 SER A N 1
ATOM 2129 C CA . SER A 1 274 ? -6.133 9.501 -19.599 1.00 52.53 274 SER A CA 1
ATOM 2130 C C . SER A 1 274 ? -6.950 9.669 -18.312 1.00 52.53 274 SER A C 1
ATOM 2132 O O . SER A 1 274 ? -6.379 9.761 -17.229 1.00 52.53 274 SER A O 1
ATOM 2134 N N . THR A 1 275 ? -8.283 9.725 -18.393 1.00 56.59 275 THR A N 1
ATOM 2135 C CA . THR A 1 275 ? -9.141 10.067 -17.247 1.00 56.59 275 THR A CA 1
ATOM 2136 C C . THR A 1 275 ? -9.703 8.854 -16.506 1.00 56.59 275 THR A C 1
ATOM 2138 O O . THR A 1 275 ? -10.165 9.002 -15.375 1.00 56.59 275 THR A O 1
ATOM 2141 N N . ALA A 1 276 ? -9.629 7.653 -17.088 1.00 57.59 276 ALA A N 1
ATOM 2142 C CA . ALA A 1 276 ? -10.105 6.417 -16.465 1.00 57.59 276 ALA A CA 1
ATOM 2143 C C . ALA A 1 276 ? -9.277 5.204 -16.914 1.00 57.59 276 ALA A C 1
ATOM 2145 O O . ALA A 1 276 ? -9.825 4.185 -17.335 1.00 57.59 276 ALA A O 1
ATOM 2146 N N . SER A 1 277 ? -7.948 5.315 -16.860 1.00 66.12 277 SER A N 1
ATOM 2147 C CA . SER A 1 277 ? -7.074 4.198 -17.209 1.00 66.12 277 SER A CA 1
ATOM 2148 C C . SER A 1 277 ? -7.291 3.039 -16.237 1.00 66.12 277 SER A C 1
ATOM 2150 O O . SER A 1 277 ? -6.893 3.092 -15.072 1.00 66.12 277 SER A O 1
ATOM 2152 N N . GLU A 1 278 ? -7.942 1.985 -16.720 1.00 89.25 278 GLU A N 1
ATOM 2153 C CA . GLU A 1 278 ? -8.066 0.730 -15.991 1.00 89.25 278 GLU A CA 1
ATOM 2154 C C . GLU A 1 278 ? -6.674 0.134 -15.767 1.00 89.25 278 GLU A C 1
ATOM 2156 O O . GLU A 1 278 ? -5.870 0.022 -16.700 1.00 89.25 278 GLU A O 1
ATOM 2161 N N . LEU A 1 279 ? -6.393 -0.251 -14.523 1.00 94.75 279 LEU A N 1
ATOM 2162 C CA . LEU A 1 279 ? -5.165 -0.952 -14.180 1.00 94.75 279 LEU A CA 1
ATOM 2163 C C . LEU A 1 279 ? -5.271 -2.436 -14.553 1.00 94.75 279 LEU A C 1
ATOM 2165 O O . LEU A 1 279 ? -6.345 -3.036 -14.522 1.00 94.75 279 LEU A O 1
ATOM 2169 N N . GLN A 1 280 ? -4.132 -3.044 -14.857 1.00 95.44 280 GLN A N 1
ATOM 2170 C CA . GLN A 1 280 ? -3.954 -4.492 -14.923 1.00 95.44 280 GLN A CA 1
ATOM 2171 C C . GLN A 1 280 ? -2.754 -4.890 -14.064 1.00 95.44 280 GLN A C 1
ATOM 2173 O O . GLN A 1 280 ? -1.800 -4.125 -13.949 1.00 95.44 280 GLN A O 1
ATOM 2178 N N . ALA A 1 281 ? -2.809 -6.061 -13.433 1.00 96.19 281 ALA A N 1
ATOM 2179 C CA . ALA A 1 281 ? -1.698 -6.573 -12.641 1.00 96.19 281 ALA A CA 1
ATOM 2180 C C . ALA A 1 281 ? -0.704 -7.322 -13.535 1.00 96.19 281 ALA A C 1
ATOM 2182 O O . ALA A 1 281 ? -1.090 -8.166 -14.344 1.00 96.19 281 ALA A O 1
ATOM 2183 N N . GLU A 1 282 ? 0.573 -7.042 -13.339 1.00 96.94 282 GLU A N 1
ATOM 2184 C CA . GLU A 1 282 ? 1.687 -7.534 -14.139 1.00 96.94 282 GLU A CA 1
ATOM 2185 C C . GLU A 1 282 ? 2.623 -8.294 -13.205 1.00 96.94 282 GLU A C 1
ATOM 2187 O O . GLU A 1 282 ? 3.162 -7.719 -12.258 1.00 96.94 282 GLU A O 1
ATOM 2192 N N . ILE A 1 283 ? 2.745 -9.607 -13.408 1.00 96.62 283 ILE A N 1
ATOM 2193 C CA . ILE A 1 283 ? 3.503 -10.498 -12.523 1.00 96.62 283 ILE A CA 1
ATOM 2194 C C . ILE A 1 283 ? 4.720 -11.015 -13.263 1.00 96.6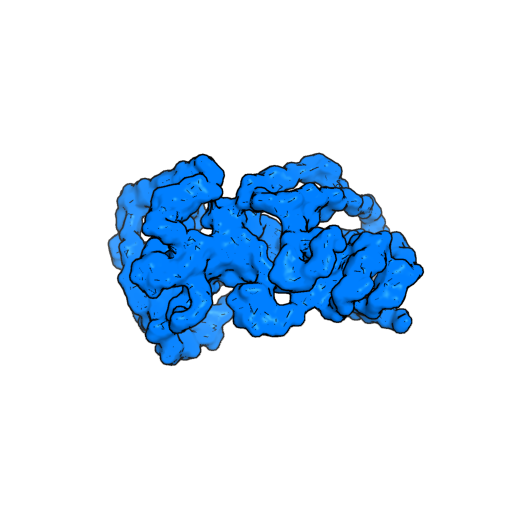2 283 ILE A C 1
ATOM 2196 O O . ILE A 1 283 ? 4.583 -11.777 -14.217 1.00 96.62 283 ILE A O 1
ATOM 2200 N N . TYR A 1 284 ? 5.893 -10.651 -12.769 1.00 96.62 284 TYR A N 1
ATOM 2201 C CA . TYR A 1 284 ? 7.179 -11.119 -13.253 1.00 96.62 284 TYR A CA 1
ATOM 2202 C C . TYR A 1 284 ? 7.691 -12.239 -12.347 1.00 96.62 284 TYR A C 1
ATOM 2204 O O . TYR A 1 284 ? 7.681 -12.105 -11.120 1.00 96.62 284 TYR A O 1
ATOM 2212 N N . SER A 1 285 ? 8.159 -13.336 -12.942 1.00 96.25 285 SER A N 1
ATOM 2213 C CA . SER A 1 285 ? 8.770 -14.456 -12.219 1.00 96.25 285 SER A CA 1
ATOM 2214 C C . SER A 1 285 ? 9.803 -15.180 -13.081 1.00 96.25 285 SER A C 1
ATOM 2216 O O . SER A 1 285 ? 9.706 -15.159 -14.307 1.00 96.25 285 SER A O 1
ATOM 2218 N N . TYR A 1 286 ? 10.750 -15.889 -12.458 1.00 94.62 286 TYR A N 1
ATOM 2219 C CA . TYR A 1 286 ? 11.559 -16.884 -13.175 1.00 94.62 286 TYR A CA 1
ATOM 2220 C C . TYR A 1 286 ? 10.775 -18.172 -13.475 1.00 94.62 286 TYR A C 1
ATOM 2222 O O . TYR A 1 286 ? 11.240 -19.022 -14.232 1.00 94.62 286 TYR A O 1
ATOM 2230 N N . SER A 1 287 ? 9.606 -18.357 -12.854 1.00 94.31 287 SER A N 1
ATOM 2231 C CA . SER A 1 287 ? 8.785 -19.558 -12.978 1.00 94.31 287 SER A CA 1
ATOM 2232 C C . SER A 1 287 ? 7.502 -19.293 -13.759 1.00 94.31 287 SER A C 1
ATOM 2234 O O . SER A 1 287 ? 6.681 -18.457 -13.378 1.00 94.31 287 SER A O 1
ATOM 2236 N N . ALA A 1 288 ? 7.265 -20.091 -14.801 1.00 93.56 288 ALA A N 1
ATOM 2237 C CA . ALA A 1 288 ? 5.982 -20.118 -15.506 1.00 93.56 288 ALA A CA 1
ATOM 2238 C C . ALA A 1 288 ? 4.821 -20.598 -14.607 1.00 93.56 288 ALA A C 1
ATOM 2240 O O . ALA A 1 288 ? 3.668 -20.199 -14.801 1.00 93.56 288 ALA A O 1
ATOM 2241 N N . ASP A 1 289 ? 5.138 -21.395 -13.581 1.00 93.25 289 ASP A N 1
ATOM 2242 C CA . ASP A 1 289 ? 4.182 -22.000 -12.649 1.00 93.25 289 ASP A CA 1
ATOM 2243 C C . ASP A 1 289 ? 3.918 -21.133 -11.407 1.00 93.25 289 ASP A C 1
ATOM 2245 O O . ASP A 1 289 ? 3.379 -21.611 -10.403 1.00 93.25 289 ASP A O 1
ATOM 2249 N N . VAL A 1 290 ? 4.296 -19.849 -11.438 1.00 93.25 290 VAL A N 1
ATOM 2250 C CA . VAL A 1 290 ? 4.022 -18.920 -10.337 1.00 93.25 290 VAL A CA 1
ATOM 2251 C C . VAL A 1 290 ? 2.531 -18.933 -9.978 1.00 93.25 290 VAL A C 1
ATOM 2253 O O . VAL A 1 290 ? 1.642 -18.788 -10.824 1.00 93.25 290 VAL A O 1
ATOM 2256 N N . ALA A 1 291 ? 2.244 -19.118 -8.688 1.00 91.81 291 ALA A N 1
ATOM 2257 C CA . ALA A 1 291 ? 0.888 -19.251 -8.168 1.00 91.81 291 ALA A CA 1
ATOM 2258 C C . ALA A 1 291 ? 0.181 -17.886 -8.085 1.00 91.81 291 ALA A C 1
ATOM 2260 O O . ALA A 1 291 ? -0.065 -17.360 -7.000 1.00 91.81 291 ALA A O 1
ATOM 2261 N N . VAL A 1 292 ? -0.154 -17.314 -9.242 1.00 87.94 292 VAL A N 1
ATOM 2262 C CA . VAL A 1 292 ? -0.742 -15.972 -9.399 1.00 87.94 292 VAL A CA 1
ATOM 2263 C C . VAL A 1 292 ? -1.917 -15.712 -8.466 1.00 87.94 292 VAL A C 1
ATOM 2265 O O . VAL A 1 292 ? -1.944 -14.683 -7.793 1.00 87.94 292 VAL A O 1
ATOM 2268 N N . ASP A 1 293 ? -2.827 -16.675 -8.329 1.00 87.12 293 ASP A N 1
ATOM 2269 C CA . ASP A 1 293 ? -4.021 -16.532 -7.493 1.00 87.12 293 ASP A CA 1
ATOM 2270 C C . ASP A 1 293 ? -3.681 -16.256 -6.020 1.00 87.12 293 ASP A C 1
ATOM 2272 O O . ASP A 1 293 ? -4.437 -15.602 -5.299 1.00 87.12 293 ASP A O 1
ATOM 2276 N N . GLN A 1 294 ? -2.517 -16.702 -5.537 1.00 85.94 294 GLN A N 1
ATOM 2277 C CA . GLN A 1 294 ? -2.095 -16.414 -4.166 1.00 85.94 294 GLN A CA 1
ATOM 2278 C C . GLN A 1 294 ? -1.854 -14.918 -3.935 1.00 85.94 294 GLN A C 1
ATOM 2280 O O . GLN A 1 294 ? -2.041 -14.443 -2.806 1.00 85.94 294 GLN A O 1
ATOM 2285 N N . HIS A 1 295 ? -1.494 -14.194 -4.995 1.00 82.62 295 HIS A N 1
ATOM 2286 C CA . HIS A 1 295 ? -1.169 -12.776 -4.985 1.00 82.62 295 HIS A CA 1
ATOM 2287 C C . HIS A 1 295 ? -2.341 -11.897 -5.432 1.00 82.62 295 HIS A C 1
ATOM 2289 O O . HIS A 1 295 ? -2.515 -10.815 -4.878 1.00 82.62 295 HIS A O 1
ATOM 2295 N N . THR A 1 296 ? -3.173 -12.366 -6.368 1.00 85.81 296 THR A N 1
ATOM 2296 C CA . THR A 1 296 ? -4.171 -11.523 -7.051 1.00 85.81 296 THR A CA 1
ATOM 2297 C C . THR A 1 296 ? -5.625 -11.946 -6.864 1.00 85.81 296 THR A C 1
ATOM 2299 O O . THR A 1 296 ? -6.499 -11.227 -7.327 1.00 85.81 296 THR A O 1
ATOM 2302 N N . ALA A 1 297 ? -5.945 -13.030 -6.143 1.00 81.12 297 ALA A N 1
ATOM 2303 C CA . ALA A 1 297 ? -7.333 -13.524 -6.035 1.00 81.12 297 ALA A CA 1
ATOM 2304 C C . ALA A 1 297 ? -8.361 -12.537 -5.441 1.00 81.12 297 ALA A C 1
ATOM 2306 O O . ALA A 1 297 ? -9.558 -12.808 -5.486 1.00 81.12 297 ALA A O 1
ATOM 2307 N N . ALA A 1 298 ? -7.917 -11.440 -4.825 1.00 85.12 298 ALA A N 1
ATOM 2308 C CA . ALA A 1 298 ? -8.796 -10.391 -4.307 1.00 85.12 298 ALA A CA 1
ATOM 2309 C C . ALA A 1 298 ? -8.857 -9.146 -5.212 1.00 85.12 298 ALA A C 1
ATOM 2311 O O . ALA A 1 298 ? -9.539 -8.185 -4.875 1.00 85.12 298 ALA A O 1
ATOM 2312 N N . LEU A 1 299 ? -8.134 -9.149 -6.331 1.00 87.88 299 LEU A N 1
ATOM 2313 C CA . LEU A 1 299 ? -8.137 -8.077 -7.314 1.00 87.88 299 LEU A CA 1
ATOM 2314 C C . LEU A 1 299 ? -9.208 -8.347 -8.373 1.00 87.88 299 LEU A C 1
ATOM 2316 O O . LEU A 1 299 ? -9.390 -9.479 -8.812 1.00 87.88 299 LEU A O 1
ATOM 2320 N N . SER A 1 300 ? -9.887 -7.289 -8.804 1.00 86.81 300 SER A N 1
ATOM 2321 C CA . SER A 1 300 ? -10.852 -7.311 -9.909 1.00 86.81 300 SER A CA 1
ATOM 2322 C C . SER A 1 300 ? -10.204 -7.082 -11.282 1.00 86.81 300 SER A C 1
ATOM 2324 O O . SER A 1 300 ? -10.891 -7.136 -12.300 1.00 86.81 300 SER A O 1
ATOM 2326 N N . PHE A 1 301 ? -8.894 -6.822 -11.323 1.00 87.19 301 PHE A N 1
ATOM 2327 C CA . PHE A 1 301 ? -8.177 -6.487 -12.551 1.00 87.19 301 PHE A CA 1
ATOM 2328 C C . PHE A 1 301 ? -7.768 -7.727 -13.352 1.00 87.19 301 PHE A C 1
ATOM 2330 O O . PHE A 1 301 ? -7.502 -8.784 -12.768 1.00 87.19 301 PHE A O 1
ATOM 2337 N N . PRO A 1 302 ? -7.613 -7.590 -14.681 1.00 92.88 302 PRO A N 1
ATOM 2338 C CA . PRO A 1 302 ? -6.879 -8.560 -15.478 1.00 92.88 302 PRO A CA 1
ATOM 2339 C C . PRO A 1 302 ? -5.469 -8.770 -14.922 1.00 92.88 302 PRO A C 1
ATOM 2341 O O . PRO A 1 302 ? -4.847 -7.838 -14.407 1.00 92.88 302 PRO A O 1
ATOM 2344 N N . VAL A 1 303 ? -4.959 -9.992 -15.060 1.00 94.56 303 VAL A N 1
ATOM 2345 C CA . VAL A 1 303 ? -3.605 -10.350 -14.634 1.00 94.56 303 VAL A CA 1
ATOM 2346 C C . VAL A 1 303 ? -2.840 -10.918 -15.818 1.00 94.56 303 VAL A C 1
ATOM 2348 O O . VAL A 1 303 ? -3.310 -11.860 -16.460 1.00 94.56 303 VAL A O 1
ATOM 2351 N N . ARG A 1 304 ? -1.650 -10.383 -16.082 1.00 95.69 304 ARG A N 1
ATOM 2352 C CA . ARG A 1 304 ? -0.710 -10.896 -17.079 1.00 95.69 304 ARG A CA 1
ATOM 2353 C C . ARG A 1 304 ? 0.565 -11.375 -16.384 1.00 95.69 304 ARG A C 1
ATOM 2355 O O . ARG A 1 304 ? 0.978 -10.853 -15.349 1.00 95.69 304 ARG A O 1
ATOM 2362 N N . ARG A 1 305 ? 1.125 -12.456 -16.924 1.00 96.06 305 ARG A N 1
ATOM 2363 C CA . ARG A 1 305 ? 2.328 -13.118 -16.416 1.00 96.06 305 ARG A CA 1
ATOM 2364 C C . ARG A 1 305 ? 3.462 -12.904 -17.402 1.00 96.06 305 ARG A C 1
ATOM 2366 O O . ARG A 1 305 ? 3.254 -13.071 -18.601 1.00 96.06 305 ARG A O 1
ATOM 2373 N N . HIS A 1 306 ? 4.638 -12.625 -16.869 1.00 96.00 306 HIS A N 1
ATOM 2374 C CA . HIS A 1 306 ? 5.887 -12.482 -17.598 1.00 96.00 306 HIS A CA 1
ATOM 2375 C C . HIS A 1 306 ? 6.891 -13.451 -16.997 1.00 96.00 306 HIS A C 1
ATOM 2377 O O . HIS A 1 306 ? 7.161 -13.411 -15.794 1.00 96.00 306 HIS A O 1
ATOM 2383 N N . VAL A 1 307 ? 7.415 -14.341 -17.833 1.00 95.06 307 VAL A N 1
ATOM 2384 C CA . VAL A 1 307 ? 8.522 -15.213 -17.449 1.00 95.06 307 VAL A CA 1
ATOM 2385 C C . VAL A 1 307 ? 9.798 -14.526 -17.894 1.00 95.06 307 VAL A C 1
ATOM 2387 O O . VAL A 1 307 ? 9.942 -14.210 -19.072 1.00 95.06 307 VAL A O 1
ATOM 2390 N N . VAL A 1 308 ? 10.690 -14.270 -16.947 1.00 93.31 308 VAL A N 1
ATOM 2391 C CA . VAL A 1 308 ? 12.011 -13.706 -17.226 1.00 93.31 308 VAL A CA 1
ATOM 2392 C C . VAL A 1 308 ? 13.008 -14.850 -17.230 1.00 93.31 308 VAL A C 1
ATOM 2394 O O . VAL A 1 308 ? 12.980 -15.704 -16.342 1.00 93.31 308 VAL A O 1
ATOM 2397 N N . ASP A 1 309 ? 13.888 -14.886 -18.223 1.00 90.12 309 ASP A N 1
ATOM 2398 C CA . ASP A 1 309 ? 14.873 -15.952 -18.322 1.00 90.12 309 ASP A CA 1
ATOM 2399 C C . ASP A 1 309 ? 15.917 -15.834 -17.210 1.00 90.12 309 ASP A C 1
ATOM 2401 O O . ASP A 1 309 ? 16.565 -14.804 -17.010 1.00 90.12 309 ASP A O 1
ATOM 2405 N N . ARG A 1 310 ? 16.126 -16.934 -16.481 1.00 84.75 310 ARG A N 1
ATOM 2406 C CA . ARG A 1 310 ? 17.178 -17.007 -15.468 1.00 84.75 310 ARG A CA 1
ATOM 2407 C C . ARG A 1 310 ? 18.524 -17.210 -16.151 1.00 84.75 310 ARG A C 1
ATOM 2409 O O . ARG A 1 310 ? 19.008 -18.337 -16.264 1.00 84.75 310 ARG A O 1
ATOM 2416 N N . ARG A 1 311 ? 19.157 -16.127 -16.593 1.00 79.94 311 ARG A N 1
ATOM 2417 C CA . ARG A 1 311 ? 20.548 -16.206 -17.044 1.00 79.94 311 ARG A CA 1
ATOM 2418 C C . ARG A 1 311 ? 21.460 -16.427 -15.833 1.00 79.94 311 ARG A C 1
ATOM 2420 O O . ARG A 1 311 ? 21.266 -15.786 -14.797 1.00 79.94 311 ARG A O 1
ATOM 2427 N N . PRO A 1 312 ? 22.438 -17.347 -15.911 1.00 69.69 312 PRO A N 1
ATOM 2428 C CA . PRO A 1 312 ? 23.437 -17.462 -14.866 1.00 69.69 312 PRO A CA 1
ATOM 2429 C C . PRO A 1 312 ? 24.171 -16.126 -14.793 1.00 69.69 312 PRO A C 1
ATOM 2431 O O . PRO A 1 312 ? 24.814 -15.726 -15.762 1.00 69.69 312 PRO A O 1
ATOM 2434 N N . THR A 1 313 ? 24.080 -15.433 -13.656 1.00 67.19 313 THR A N 1
ATOM 2435 C CA . THR A 1 313 ? 25.017 -14.355 -13.353 1.00 67.19 313 THR A CA 1
ATOM 2436 C C . THR A 1 313 ? 26.395 -14.974 -13.478 1.00 67.19 313 THR A C 1
ATOM 2438 O O . THR A 1 313 ? 26.689 -15.944 -12.776 1.00 67.19 313 THR A O 1
ATOM 2441 N N . ALA A 1 314 ? 27.199 -14.494 -14.430 1.00 62.94 314 ALA A N 1
ATOM 2442 C CA . ALA A 1 314 ? 28.570 -14.948 -14.577 1.00 62.94 314 ALA A CA 1
ATOM 2443 C C . ALA A 1 314 ? 29.207 -14.805 -13.195 1.00 62.94 314 ALA A C 1
ATOM 2445 O O . ALA A 1 314 ? 29.381 -13.684 -12.712 1.00 62.94 314 ALA A O 1
ATOM 2446 N N . CYS A 1 315 ? 29.424 -15.934 -12.505 1.00 53.66 315 CYS A N 1
ATOM 2447 C CA . CYS A 1 315 ? 30.035 -15.923 -11.188 1.00 53.66 315 CYS A CA 1
ATOM 2448 C C . CYS A 1 315 ? 31.276 -15.056 -11.320 1.00 53.66 315 CYS A C 1
ATOM 2450 O O . CYS A 1 315 ? 32.078 -15.296 -12.221 1.00 53.66 315 CYS A O 1
ATOM 2452 N N . ALA A 1 316 ? 31.411 -14.045 -10.463 1.00 55.19 316 ALA A N 1
ATOM 2453 C CA . ALA A 1 316 ? 32.614 -13.239 -10.369 1.00 55.19 316 ALA A CA 1
ATOM 2454 C C . ALA A 1 316 ? 33.771 -14.145 -9.906 1.00 55.19 316 ALA A C 1
ATOM 2456 O O . ALA A 1 316 ? 34.167 -14.163 -8.742 1.00 55.19 316 ALA A O 1
ATOM 2457 N N . THR A 1 317 ? 34.277 -14.981 -10.808 1.00 53.06 317 THR A N 1
ATOM 2458 C CA . THR A 1 317 ? 35.448 -15.825 -10.633 1.00 53.06 317 THR A CA 1
ATOM 2459 C C . THR A 1 317 ? 36.651 -14.908 -10.755 1.00 53.06 317 THR A C 1
ATOM 2461 O O . THR A 1 317 ? 37.233 -14.776 -11.828 1.00 53.06 317 THR A O 1
ATOM 2464 N N . GLY A 1 318 ? 36.983 -14.190 -9.685 1.00 54.03 318 GLY A N 1
ATOM 2465 C CA . GLY A 1 318 ? 38.072 -13.227 -9.773 1.00 54.03 318 GLY A CA 1
ATOM 2466 C C . GLY A 1 318 ? 38.304 -12.390 -8.531 1.00 54.03 318 GLY A C 1
ATOM 2467 O O . GLY A 1 318 ? 38.340 -11.173 -8.631 1.00 54.03 318 GLY A O 1
ATOM 2468 N N . ASN A 1 319 ? 38.486 -13.021 -7.371 1.00 44.38 319 ASN A N 1
ATOM 2469 C CA . ASN A 1 319 ? 39.242 -12.387 -6.291 1.00 44.38 319 ASN A CA 1
ATOM 2470 C C . ASN A 1 319 ? 40.037 -13.436 -5.501 1.00 44.38 319 ASN A C 1
ATOM 2472 O O . ASN A 1 319 ? 39.790 -13.718 -4.332 1.00 44.38 319 ASN A O 1
ATOM 2476 N N . THR A 1 320 ? 41.007 -14.059 -6.170 1.00 52.56 320 THR A N 1
ATOM 2477 C CA . THR A 1 320 ? 42.156 -14.652 -5.480 1.00 52.56 320 THR A CA 1
ATOM 2478 C C . THR A 1 320 ? 43.076 -13.515 -5.049 1.00 52.56 320 THR A C 1
ATOM 2480 O O . THR A 1 320 ? 43.784 -12.945 -5.877 1.00 52.56 320 THR A O 1
ATOM 2483 N N . ALA A 1 321 ? 43.047 -13.172 -3.762 1.00 47.38 321 ALA A N 1
ATOM 2484 C CA . ALA A 1 321 ? 44.032 -12.282 -3.157 1.00 47.38 321 ALA A CA 1
ATOM 2485 C C . ALA A 1 321 ? 45.445 -12.897 -3.274 1.00 47.38 321 ALA A C 1
ATOM 2487 O O . ALA A 1 321 ? 45.599 -14.089 -2.978 1.00 47.38 321 ALA A O 1
ATOM 2488 N N . PRO A 1 322 ? 46.480 -12.139 -3.684 1.00 60.47 322 PRO A N 1
ATOM 2489 C CA . PRO A 1 322 ? 47.857 -12.590 -3.536 1.00 60.47 322 PRO A CA 1
ATOM 2490 C C . PRO A 1 322 ? 48.244 -12.572 -2.047 1.00 60.47 322 PRO A C 1
ATOM 2492 O O . PRO A 1 322 ? 47.859 -11.664 -1.311 1.00 60.47 322 PRO A O 1
ATOM 2495 N N . ARG A 1 323 ? 48.955 -13.623 -1.624 1.00 61.66 323 ARG A N 1
ATOM 2496 C CA . ARG A 1 323 ? 49.550 -13.774 -0.286 1.00 61.66 323 ARG A CA 1
ATOM 2497 C C . ARG A 1 323 ? 50.768 -12.882 -0.099 1.00 61.66 323 ARG A C 1
ATOM 2499 O O . ARG A 1 323 ? 51.493 -12.692 -1.100 1.00 61.66 323 ARG A O 1
#

Sequence (323 aa):
MRAQSEVRHGLSMLLVDVDTAIETDWHGYEGHEDLVRVEDPPVEAWEALAGAGLLPKPEWLTWVADCQSSEDEFLGRMPRKERQSIAAARRRAAADGVRLRLGDLDSTYLDAFLPLYEARTAEKRHGWSVVSDIRGDLLADAADYFVVSAWRGDEFVGGCINLAPSEGAMRIRFSAVDQSGRYASLARALYLEAIREARVRGYRSVSLGTDPNLYGHVVEPGLLRFKSRLGFEPKPSHQVTGKPASDCADLVLGFAALMDPTIMFSYRTNAVSSTASELQAEIYSYSADVAVDQHTAALSFPVRRHVVDRRPTACATGNTAPR

Secondary structure (DSSP, 8-state):
-PPEEEEETTEEEEE--HHHHHHS-GGGTBTTBSEEEEES--GGGHHHHHHTT-EEEESEEEEEEE--SSHHHHHHTS-HHHHHHHHHHHHHHHHTTEEEEEEE--HHHHHHHHHHHHHHHHTSTT---HHHHTHHHHHHTGGGEEEEEEEETTEEEEEEEEE--SSS-EEEEEEEE-HHHHHTTHHHHHHHHHHHHHHHTT-SEEEEEEEES-BTTTB-HHHHHHHHHTT-EEEEHHHHH-PPP-EEEEEE---SSS-SSEEEEEE-TT---TTS--EEEEEEES-TT--HHHHHTT--S-EEEEEPP-PPP----------

Foldseek 3Di:
DDWDWDQDLNATETEDALVCLQPDDCLVCFLPHFKYKYWPHDLVSQVSSVVSVWFKAFQKWWWKDFLPPDLCVLLVLFDPVLSVLLVQLVVVCVVLQKDKDKFFDDPVVCVQALVQQVVVQVVDPPRDSVCVVCVVVCHVPRVQWMKIWIDRPPHTFWIWIWGRDPDAAIEGDDIGGHPVSVVSVVVLVRVSVVSVVCVVVPGRMYTPGMDGFKDFANHDLVVLLVSLNSVIDIDNVCLRPVDDTIIMIMHGSDDPRGHAKMKGWGFDSVPPDPPDGAIAIEIEHCDPPPPVCSRDVSPPHHYDYDHHHPDPSPPCPDDPDDD

Radius of gyration: 21.88 Å; chains: 1; bounding box: 73×42×61 Å

pLDDT: mean 92.09, std 10.18, range [44.38, 98.81]